Protein AF-A0A1F7X1K5-F1 (afdb_monomer)

Solvent-accessible surface area (backbone atoms only — not comparable to full-atom values): 12499 Å² total; per-residue (Å²): 141,86,83,89,81,87,82,81,82,83,80,78,80,80,61,74,70,60,67,57,57,67,63,75,78,74,57,78,85,68,50,74,79,66,64,87,44,77,65,60,57,52,39,67,74,71,42,70,80,78,76,71,80,84,84,79,87,83,62,94,91,65,85,82,58,69,68,45,62,78,66,48,53,52,60,52,51,51,51,50,51,51,50,53,53,50,51,53,49,50,52,51,52,50,50,55,51,49,51,52,51,47,52,50,42,45,52,53,39,52,56,49,35,52,54,44,40,59,51,17,74,74,32,86,81,63,16,61,65,45,40,53,60,55,69,65,67,66,94,76,55,51,73,67,54,44,53,50,49,51,51,51,44,53,50,49,58,52,50,52,55,51,51,53,51,50,50,52,51,51,52,54,50,49,55,51,50,52,52,50,51,50,52,54,50,35,73,75,52,42,73,63,49,60,68,31,74,80,48,42,56,71,65,69,75,112

pLDDT: mean 74.8, std 14.48, range [43.59, 96.31]

Mean predicted aligned error: 18.97 Å

Nearest PDB structures (foldseek):
  4ilo-assembly1_A  TM=3.733E-01  e=7.357E+00  Chlamydia trachomatis L2/434/Bu

Organism: NCBI:txid1802478

Secondary structure (DSSP, 8-state):
---------------HHHHHHGGGGS-TTTHHHHTT-HHHHHHHHH-S--------PPPTT----HHHHHTSHHHHHHHHHHHHHHHHHHHHHHHHHHHHHHHHHHHHHHHHHHHHHHHHHTSTTTHHHHHHHHH---SS--HHHHHHHHHHHHHHHHHHHHHHHHHHHHHHHHHHHHHHHHHHHHHHHTHHHHTSHHHHHHHH--

Radius of gyration: 49.73 Å; Cα contacts (8 Å, |Δi|>4): 59; chains: 1; bounding box: 90×85×132 Å

Structure (mmCIF, N/CA/C/O backbone):
data_AF-A0A1F7X1K5-F1
#
_entry.id   AF-A0A1F7X1K5-F1
#
loop_
_atom_site.group_PDB
_atom_site.id
_atom_site.type_symbol
_atom_site.label_atom_id
_atom_site.label_alt_id
_atom_site.label_comp_id
_atom_site.label_asym_id
_atom_site.label_entity_id
_atom_site.label_seq_id
_atom_site.pdbx_PDB_ins_code
_atom_site.Cartn_x
_atom_site.Cartn_y
_atom_site.Cartn_z
_atom_site.occupancy
_atom_site.B_iso_or_equiv
_atom_site.auth_seq_id
_atom_site.auth_comp_id
_atom_site.auth_asym_id
_atom_site.auth_atom_id
_atom_site.pdbx_PDB_model_num
ATOM 1 N N . MET A 1 1 ? -54.309 69.151 26.668 1.00 44.00 1 MET A N 1
ATOM 2 C CA . MET A 1 1 ? -53.383 69.265 27.812 1.00 44.00 1 MET A CA 1
ATOM 3 C C . MET A 1 1 ? -54.095 68.631 28.982 1.00 44.00 1 MET A C 1
ATOM 5 O O . MET A 1 1 ? -55.207 69.055 29.225 1.00 44.00 1 MET A O 1
ATOM 9 N N . ASP A 1 2 ? -53.553 67.563 29.569 1.00 43.91 2 ASP A N 1
ATOM 10 C CA . ASP A 1 2 ? -53.467 67.394 31.025 1.00 43.91 2 ASP A CA 1
ATOM 11 C C . ASP A 1 2 ? -52.721 66.104 31.378 1.00 43.91 2 ASP A C 1
ATOM 13 O O . ASP A 1 2 ? -52.733 65.114 30.648 1.00 43.91 2 ASP A O 1
ATOM 17 N N . LYS A 1 3 ? -51.909 66.225 32.426 1.00 44.22 3 LYS A N 1
ATOM 18 C CA . LYS A 1 3 ? -50.682 65.467 32.662 1.00 44.22 3 LYS A CA 1
ATOM 19 C C . LYS A 1 3 ? -50.910 64.192 33.477 1.00 44.22 3 LYS A C 1
ATOM 21 O O . LYS A 1 3 ? -51.745 64.117 34.367 1.00 44.22 3 LYS A O 1
ATOM 26 N N . VAL A 1 4 ? -50.048 63.229 33.169 1.00 45.47 4 VAL A N 1
ATOM 27 C CA . VAL A 1 4 ? -49.751 61.970 33.859 1.00 45.47 4 VAL A CA 1
ATOM 28 C C . VAL A 1 4 ? -49.470 62.165 35.355 1.00 45.47 4 VAL A C 1
ATOM 30 O O . VAL A 1 4 ? -48.613 62.974 35.700 1.00 45.47 4 VAL A O 1
ATOM 33 N N . THR A 1 5 ? -50.031 61.293 36.206 1.00 45.97 5 THR A N 1
ATOM 34 C CA . THR A 1 5 ? -49.452 60.987 37.530 1.00 45.97 5 THR A CA 1
ATOM 35 C C . THR A 1 5 ? -49.523 59.482 37.819 1.00 45.97 5 THR A C 1
ATOM 37 O O . THR A 1 5 ? -50.575 58.931 38.137 1.00 45.97 5 THR A O 1
ATOM 40 N N . LYS A 1 6 ? -48.374 58.802 37.698 1.00 46.22 6 LYS A N 1
ATOM 41 C CA . LYS A 1 6 ? -48.143 57.406 38.111 1.00 46.22 6 LYS A CA 1
ATOM 42 C C . LYS A 1 6 ? -48.093 57.316 39.644 1.00 46.22 6 LYS A C 1
ATOM 44 O O . LYS A 1 6 ? -47.274 57.991 40.258 1.00 46.22 6 LYS A O 1
ATOM 49 N N . ARG A 1 7 ? -48.880 56.425 40.261 1.00 45.66 7 ARG A N 1
ATOM 50 C CA . ARG A 1 7 ? -48.662 55.960 41.646 1.00 45.66 7 ARG A CA 1
ATOM 51 C C . ARG A 1 7 ? -47.861 54.655 41.626 1.00 45.66 7 ARG A C 1
ATOM 53 O O . ARG A 1 7 ? -48.383 53.611 41.246 1.00 45.66 7 ARG A O 1
ATOM 60 N N . GLN A 1 8 ? -46.591 54.726 42.021 1.00 51.41 8 GLN A N 1
ATOM 61 C CA . GLN A 1 8 ? -45.744 53.563 42.301 1.00 51.41 8 GLN A CA 1
ATOM 62 C C . GLN A 1 8 ? -46.236 52.863 43.578 1.00 51.41 8 GLN A C 1
ATOM 64 O O . GLN A 1 8 ? -46.302 53.480 44.639 1.00 51.41 8 GLN A O 1
ATOM 69 N N . LYS A 1 9 ? -46.578 51.573 43.487 1.00 48.53 9 LYS A N 1
ATOM 70 C CA . LYS A 1 9 ? -46.776 50.706 44.657 1.00 48.53 9 LYS A CA 1
ATOM 71 C C . LYS A 1 9 ? -45.411 50.166 45.087 1.00 48.53 9 LYS A C 1
ATOM 73 O O . LYS A 1 9 ? -44.876 49.269 44.442 1.00 48.53 9 LYS A O 1
ATOM 78 N N . ASN A 1 10 ? -44.859 50.716 46.165 1.00 43.59 10 ASN A N 1
ATOM 79 C CA . ASN A 1 10 ? -43.741 50.108 46.882 1.00 43.59 10 ASN A CA 1
ATOM 80 C C . ASN A 1 10 ? -44.250 48.850 47.598 1.00 43.59 10 ASN A C 1
ATOM 82 O O . ASN A 1 10 ? -44.964 48.941 48.593 1.00 43.59 10 ASN A O 1
ATOM 86 N N . ILE A 1 11 ? -43.901 47.677 47.073 1.00 50.31 11 ILE A N 1
ATOM 87 C CA . ILE A 1 11 ? -44.059 46.401 47.773 1.00 50.31 11 ILE A CA 1
ATOM 88 C C . ILE A 1 11 ? -42.851 46.278 48.703 1.00 50.31 11 ILE A C 1
ATOM 90 O O . ILE A 1 11 ? -41.764 45.883 48.282 1.00 50.31 11 ILE A O 1
ATOM 94 N N . VAL A 1 12 ? -43.028 46.681 49.960 1.00 53.28 12 VAL A N 1
ATOM 95 C CA . VAL A 1 12 ? -42.060 46.413 51.026 1.00 53.28 12 VAL A CA 1
ATOM 96 C C . VAL A 1 12 ? -42.094 44.909 51.293 1.00 53.28 12 VAL A C 1
ATOM 98 O O . VAL A 1 12 ? -43.131 44.358 51.657 1.00 53.28 12 VAL A O 1
ATOM 101 N N . ARG A 1 13 ? -40.971 44.229 51.054 1.00 49.31 13 ARG A N 1
ATOM 102 C CA . ARG A 1 13 ? -40.793 42.812 51.383 1.00 49.31 13 ARG A CA 1
ATOM 103 C C . ARG A 1 13 ? -40.725 42.689 52.905 1.00 49.31 13 ARG A C 1
ATOM 105 O O . ARG A 1 13 ? -39.782 43.193 53.507 1.00 49.31 13 ARG A O 1
ATOM 112 N N . GLN A 1 14 ? -41.721 42.055 53.515 1.00 55.41 14 GLN A N 1
ATOM 113 C CA . GLN A 1 14 ? -41.663 41.680 54.927 1.00 55.41 14 GLN A CA 1
ATOM 114 C C . GLN A 1 14 ? -40.573 40.615 55.117 1.00 55.41 14 GLN A C 1
ATOM 116 O O . GLN A 1 14 ? -40.494 39.646 54.359 1.00 55.41 14 GLN A O 1
ATOM 121 N N . ASN A 1 15 ? -39.697 40.834 56.096 1.00 62.12 15 ASN A N 1
ATOM 122 C CA . ASN A 1 15 ? -38.612 39.925 56.442 1.00 62.12 15 ASN A CA 1
ATOM 123 C C . ASN A 1 15 ? -39.174 38.702 57.178 1.00 62.12 15 ASN A C 1
ATOM 125 O O . ASN A 1 15 ? -39.794 38.833 58.228 1.00 62.12 15 ASN A O 1
ATOM 129 N N . VAL A 1 16 ? -38.863 37.506 56.676 1.00 66.56 16 VAL A N 1
ATOM 130 C CA . VAL A 1 16 ? -39.246 36.195 57.248 1.00 66.56 16 VAL A CA 1
ATOM 131 C C . VAL A 1 16 ? -38.789 36.025 58.710 1.00 66.56 16 VAL A C 1
ATOM 133 O O . VAL A 1 16 ? -39.359 35.257 59.483 1.00 66.56 16 VAL A O 1
ATOM 136 N N . ILE A 1 17 ? -37.775 36.784 59.122 1.00 62.75 17 ILE A N 1
ATOM 137 C CA . ILE A 1 17 ? -37.227 36.762 60.482 1.00 62.75 17 ILE A CA 1
ATOM 138 C C . ILE A 1 17 ? -38.217 37.372 61.492 1.00 62.75 17 ILE A C 1
ATOM 140 O O . ILE A 1 17 ? -38.262 36.952 62.645 1.00 62.75 17 ILE A O 1
ATOM 144 N N . GLU A 1 18 ? -39.058 38.315 61.063 1.00 60.69 18 GLU A N 1
ATOM 145 C CA . GLU A 1 18 ? -40.038 38.973 61.935 1.00 60.69 18 GLU A CA 1
ATOM 146 C C . GLU A 1 18 ? -41.229 38.047 62.238 1.00 60.69 18 GLU A C 1
ATOM 148 O O . GLU A 1 18 ? -41.671 37.969 63.380 1.00 60.69 18 GLU A O 1
ATOM 153 N N . SER A 1 19 ? -41.637 37.210 61.274 1.00 61.94 19 SER A N 1
ATOM 154 C CA . SER A 1 19 ? -42.656 36.168 61.490 1.00 61.94 19 SER A CA 1
ATOM 155 C C . SER A 1 19 ? -42.212 35.036 62.426 1.00 61.94 19 SER A C 1
ATOM 157 O O . SER A 1 19 ? -43.051 34.388 63.041 1.00 61.94 19 SER A O 1
ATOM 159 N N . LEU A 1 20 ? -40.903 34.802 62.574 1.00 58.06 20 LEU A N 1
ATOM 160 C CA . LEU A 1 20 ? -40.363 33.838 63.544 1.00 58.06 20 LEU A CA 1
ATOM 161 C C . LEU A 1 20 ? -40.326 34.406 64.969 1.00 58.06 20 LEU A C 1
ATOM 163 O O . LEU A 1 20 ? -40.405 33.647 65.934 1.00 58.06 20 LEU A O 1
ATOM 167 N N . LYS A 1 21 ? -40.243 35.733 65.112 1.00 60.69 21 LYS A N 1
ATOM 168 C CA . LYS A 1 21 ? -40.208 36.408 66.414 1.00 60.69 21 LYS A CA 1
ATOM 169 C C . LYS A 1 21 ? -41.577 36.406 67.104 1.00 60.69 21 LYS A C 1
ATOM 171 O O . LYS A 1 21 ? -41.627 36.223 68.318 1.00 60.69 21 LYS A O 1
ATOM 176 N N . ASP A 1 22 ? -42.666 36.511 66.342 1.00 55.59 22 ASP A N 1
ATOM 177 C CA . ASP A 1 22 ? -44.037 36.468 66.881 1.00 55.59 22 ASP A CA 1
ATOM 178 C C . ASP A 1 22 ? -44.507 35.058 67.284 1.00 55.59 22 ASP A C 1
ATOM 180 O O . ASP A 1 22 ? -45.439 34.911 68.074 1.00 55.59 22 ASP A O 1
ATOM 184 N N . ILE A 1 23 ? -43.829 34.001 66.826 1.00 56.72 23 ILE A N 1
ATOM 185 C CA . ILE A 1 23 ? -44.144 32.612 67.206 1.00 56.72 23 ILE A CA 1
ATOM 186 C C . ILE A 1 23 ? -43.634 32.272 68.622 1.00 56.72 23 ILE A C 1
ATOM 188 O O . ILE A 1 23 ? -44.177 31.386 69.280 1.00 56.72 23 ILE A O 1
ATOM 192 N N . GLY A 1 24 ? -42.636 32.999 69.139 1.00 53.03 24 GLY A N 1
ATOM 193 C CA . GLY A 1 24 ? -41.998 32.702 70.429 1.00 53.03 24 GLY A CA 1
ATOM 194 C C . GLY A 1 24 ? -42.791 33.102 71.682 1.00 53.03 24 GLY A C 1
ATOM 195 O O . GLY A 1 24 ? -42.411 32.708 72.783 1.00 53.03 24 GLY A O 1
ATOM 196 N N . GLY A 1 25 ? -43.871 33.882 71.548 1.00 55.50 25 GLY A N 1
ATOM 197 C CA . GLY A 1 25 ? -44.585 34.478 72.689 1.00 55.50 25 GLY A CA 1
ATOM 198 C C . GLY A 1 25 ? -45.894 33.799 73.115 1.00 55.50 25 GLY A C 1
ATOM 199 O O . GLY A 1 25 ? -46.440 34.172 74.150 1.00 55.50 25 GLY A O 1
ATOM 200 N N . GLY A 1 26 ? -46.426 32.839 72.345 1.00 55.91 26 GLY A N 1
ATOM 201 C CA . GLY A 1 26 ? -47.860 32.504 72.403 1.00 55.91 26 GLY A CA 1
ATOM 202 C C . GLY A 1 26 ? -48.289 31.073 72.752 1.00 55.91 26 GLY A C 1
ATOM 203 O O . GLY A 1 26 ? -49.489 30.820 72.751 1.00 55.91 26 GLY A O 1
ATOM 204 N N . THR A 1 27 ? -47.394 30.116 73.027 1.00 53.50 27 THR A N 1
ATOM 205 C CA . THR A 1 27 ? -47.780 28.678 73.021 1.00 53.50 27 THR A CA 1
ATOM 206 C C . THR A 1 27 ? -47.249 27.824 74.183 1.00 53.50 27 THR A C 1
ATOM 208 O O . THR A 1 27 ? -47.253 26.598 74.107 1.00 53.50 27 THR A O 1
ATOM 211 N N . ILE A 1 28 ? -46.845 28.419 75.311 1.00 55.59 28 ILE A N 1
ATOM 212 C CA . ILE A 1 28 ? -46.234 27.655 76.424 1.00 55.59 28 ILE A CA 1
ATOM 213 C C . ILE A 1 28 ? -47.249 26.762 77.176 1.00 55.59 28 ILE A C 1
ATOM 215 O O . ILE A 1 28 ? -46.875 25.702 77.678 1.00 55.59 28 ILE A O 1
ATOM 219 N N . SER A 1 29 ? -48.539 27.121 77.216 1.00 53.00 29 SER A N 1
ATOM 220 C CA . SER A 1 29 ? -49.551 26.331 77.947 1.00 53.00 29 SER A CA 1
ATOM 221 C C . SER A 1 29 ? -50.102 25.118 77.185 1.00 53.00 29 SER A C 1
ATOM 223 O O . SER A 1 29 ? -50.633 24.218 77.826 1.00 53.00 29 SER A O 1
ATOM 225 N N . GLY A 1 30 ? -49.956 25.051 75.855 1.00 52.06 30 GLY A N 1
ATOM 226 C CA . GLY A 1 30 ? -50.412 23.906 75.045 1.00 52.06 30 GLY A CA 1
ATOM 227 C C . GLY A 1 30 ? -49.373 22.788 74.886 1.00 52.06 30 GLY A C 1
ATOM 228 O O . GLY A 1 30 ? -49.728 21.648 74.621 1.00 52.06 30 GLY A O 1
ATOM 229 N N . LEU A 1 31 ? -48.086 23.088 75.099 1.00 50.91 31 LEU A N 1
ATOM 230 C CA . LEU A 1 31 ? -46.982 22.142 74.884 1.00 50.91 31 LEU A CA 1
ATOM 231 C C . LEU A 1 31 ? -46.782 21.135 76.026 1.00 50.91 31 LEU A C 1
ATOM 233 O O . LEU A 1 31 ? -46.174 20.092 75.818 1.00 50.91 31 LEU A O 1
ATOM 237 N N . LYS A 1 32 ? -47.271 21.399 77.243 1.00 55.16 32 LYS A N 1
ATOM 238 C CA . LYS A 1 32 ? -47.009 20.498 78.382 1.00 55.16 32 LYS A CA 1
ATOM 239 C C . LYS A 1 32 ? -47.777 19.175 78.316 1.00 55.16 32 LYS A C 1
ATOM 241 O O . LYS A 1 32 ? -47.314 18.209 78.914 1.00 55.16 32 LYS A O 1
ATOM 246 N N . SER A 1 33 ? -48.912 19.116 77.617 1.00 54.03 33 SER A N 1
ATOM 247 C CA . SER A 1 33 ? -49.720 17.891 77.511 1.00 54.03 33 SER A CA 1
ATOM 248 C C . SER A 1 33 ? -49.349 16.990 76.329 1.00 54.03 33 SER A C 1
ATOM 250 O O . SER A 1 33 ? -49.582 15.790 76.423 1.00 54.03 33 SER A O 1
ATOM 252 N N . ASP A 1 34 ? -48.714 17.526 75.280 1.00 50.50 34 ASP A N 1
ATOM 253 C CA . ASP A 1 34 ? -48.355 16.771 74.059 1.00 50.50 34 ASP A CA 1
ATOM 254 C C . ASP A 1 34 ? -46.889 16.288 74.018 1.00 50.50 34 ASP A C 1
ATOM 256 O O . ASP A 1 34 ? -46.502 15.515 73.147 1.00 50.50 34 ASP A O 1
ATOM 260 N N . VAL A 1 35 ? -46.049 16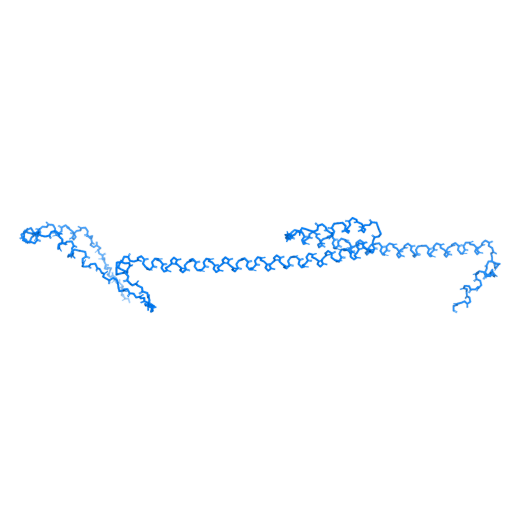.681 74.983 1.00 54.59 35 VAL A N 1
ATOM 261 C CA . VAL A 1 35 ? -44.604 16.348 75.021 1.00 54.59 35 VAL A CA 1
ATOM 262 C C . VAL A 1 35 ? -44.301 14.957 75.617 1.00 54.59 35 VAL A C 1
ATOM 264 O O . VAL A 1 35 ? -43.145 14.555 75.732 1.00 54.59 35 VAL A O 1
ATOM 267 N N . LEU A 1 36 ? -45.311 14.154 75.961 1.00 55.56 36 LEU A N 1
ATOM 268 C CA . LEU A 1 36 ? -45.087 12.832 76.571 1.00 55.56 36 LEU A CA 1
ATOM 269 C C . LEU A 1 36 ? -44.577 11.753 75.594 1.00 55.56 36 LEU A C 1
ATOM 271 O O . LEU A 1 36 ? -44.205 10.669 76.046 1.00 55.56 36 LEU A O 1
ATOM 275 N N . ARG A 1 37 ? -44.502 12.027 74.282 1.00 59.34 37 ARG A N 1
ATOM 276 C CA . ARG A 1 37 ? -43.946 11.098 73.282 1.00 59.34 37 ARG A CA 1
ATOM 277 C C . ARG A 1 37 ? -43.073 11.830 72.253 1.00 59.34 37 ARG A C 1
ATOM 279 O O . ARG A 1 37 ? -43.597 12.387 71.295 1.00 59.34 37 ARG A O 1
ATOM 286 N N . PRO A 1 38 ? -41.736 11.811 72.396 1.00 58.88 38 PRO A N 1
ATOM 287 C CA . PRO A 1 38 ? -40.832 12.502 71.470 1.00 58.88 38 PRO A CA 1
ATOM 288 C C . PRO A 1 38 ? -40.874 11.973 70.021 1.00 58.88 38 PRO A C 1
ATOM 290 O O . PRO A 1 38 ? -40.421 12.672 69.118 1.00 58.88 38 PRO A O 1
ATOM 293 N N . GLY A 1 39 ? -41.422 10.773 69.785 1.00 60.69 39 GLY A N 1
ATOM 294 C CA . GLY A 1 39 ? -41.611 10.213 68.439 1.00 60.69 39 GLY A CA 1
ATOM 295 C C . GLY A 1 39 ? -42.701 10.921 67.628 1.00 60.69 39 GLY A C 1
ATOM 296 O O . GLY A 1 39 ? -42.461 11.286 66.480 1.00 60.69 39 GLY A O 1
ATOM 297 N N . ASP A 1 40 ? -43.844 11.211 68.255 1.00 59.59 40 ASP A N 1
ATOM 298 C CA . ASP A 1 40 ? -45.030 11.751 67.572 1.00 59.59 40 ASP A CA 1
ATOM 299 C C . ASP A 1 40 ? -44.815 13.214 67.131 1.00 59.59 40 ASP A C 1
ATOM 301 O O . ASP A 1 40 ? -45.285 13.636 66.075 1.00 59.59 40 ASP A O 1
ATOM 305 N N . PHE A 1 41 ? -44.021 13.987 67.886 1.00 67.19 41 PHE A N 1
ATOM 306 C CA . PHE A 1 41 ? -43.689 15.375 67.541 1.00 67.19 41 PHE A CA 1
ATOM 307 C C . PHE A 1 41 ? -42.809 15.475 66.286 1.00 67.19 41 PHE A C 1
ATOM 309 O O . PHE A 1 41 ? -43.016 16.358 65.455 1.00 67.19 41 PHE A O 1
ATOM 316 N N . MET A 1 42 ? -41.843 14.565 66.117 1.00 66.50 42 MET A N 1
ATOM 317 C CA . MET A 1 42 ? -40.989 14.543 64.922 1.00 66.50 42 MET A CA 1
ATOM 318 C C . MET A 1 42 ? -41.764 14.063 63.690 1.00 66.50 42 MET A C 1
ATOM 320 O O . MET A 1 42 ? -41.604 14.635 62.613 1.00 66.50 42 MET A O 1
ATOM 324 N N . GLU A 1 43 ? -42.654 13.082 63.848 1.00 67.19 43 GLU A N 1
ATOM 325 C CA . GLU A 1 43 ? -43.538 12.608 62.774 1.00 67.19 43 GLU A CA 1
ATOM 326 C C . GLU A 1 43 ? -44.533 13.686 62.319 1.00 67.19 43 GLU A C 1
ATOM 328 O O . GLU A 1 43 ? -44.822 13.817 61.130 1.00 67.19 43 GLU A O 1
ATOM 333 N N . GLN A 1 44 ? -45.007 14.521 63.245 1.00 65.06 44 GLN A N 1
ATOM 334 C CA . GLN A 1 44 ? -45.907 15.632 62.943 1.00 65.06 44 GLN A CA 1
ATOM 335 C C . GLN A 1 44 ? -45.182 16.850 62.339 1.00 65.06 44 GLN A C 1
ATOM 337 O O . GLN A 1 44 ? -45.770 17.559 61.522 1.00 65.06 44 GLN A O 1
ATOM 342 N N . LEU A 1 45 ? -43.910 17.085 62.692 1.00 73.25 45 LEU A N 1
ATOM 343 C CA . LEU A 1 45 ? -43.105 18.192 62.156 1.00 73.25 45 LEU A CA 1
ATOM 344 C C . LEU A 1 45 ? -42.569 17.906 60.742 1.00 73.25 45 LEU A C 1
ATOM 346 O O . LEU A 1 45 ? -42.512 18.811 59.910 1.00 73.25 45 LEU A O 1
ATOM 350 N N . PHE A 1 46 ? -42.179 16.658 60.465 1.00 76.25 46 PHE A N 1
ATOM 351 C CA . PHE A 1 46 ? -41.615 16.243 59.173 1.00 76.25 46 PHE A CA 1
ATOM 352 C C . PHE A 1 46 ? -42.628 15.533 58.257 1.00 76.25 46 PHE A C 1
ATOM 354 O O . PHE A 1 46 ? -42.344 15.325 57.075 1.00 76.25 46 PHE A O 1
ATOM 361 N N . GLY A 1 47 ? -43.827 15.239 58.772 1.00 60.38 47 GLY A N 1
ATOM 362 C CA . GLY A 1 47 ? -44.836 14.414 58.114 1.00 60.38 47 GLY A CA 1
ATOM 363 C C . GLY A 1 47 ? -44.450 12.927 58.130 1.00 60.38 47 GLY A C 1
ATOM 364 O O . GLY A 1 47 ? -43.263 12.602 58.228 1.00 60.38 47 GLY A O 1
ATOM 365 N N . PRO A 1 48 ? -45.422 12.000 57.995 1.00 61.31 48 PRO A N 1
ATOM 366 C CA . PRO A 1 48 ? -45.097 10.594 57.779 1.00 61.31 48 PRO A CA 1
ATOM 367 C C . PRO A 1 48 ? -44.174 10.497 56.556 1.00 61.31 48 PRO A C 1
ATOM 369 O O . PRO A 1 48 ? -44.410 11.224 55.579 1.00 61.31 48 PRO A O 1
ATOM 372 N N . PRO A 1 49 ? -43.123 9.650 56.586 1.00 54.12 49 PRO A N 1
ATOM 373 C CA . PRO A 1 49 ? -42.188 9.540 55.477 1.00 54.12 49 PRO A CA 1
ATOM 374 C C . PRO A 1 49 ? -43.006 9.305 54.216 1.00 54.12 49 PRO A C 1
ATOM 376 O O . PRO A 1 49 ? -43.776 8.344 54.136 1.00 54.12 49 PRO A O 1
ATOM 379 N N . LYS A 1 50 ? -42.915 10.239 53.261 1.00 52.19 50 LYS A N 1
ATOM 380 C CA . LYS A 1 50 ? -43.578 10.102 51.968 1.00 52.19 50 LYS A CA 1
ATOM 381 C C . LYS A 1 50 ? -43.148 8.752 51.414 1.00 52.19 50 LYS A C 1
ATOM 383 O O . LYS A 1 50 ? -41.997 8.596 51.024 1.00 52.19 50 LYS A O 1
ATOM 388 N N . MET A 1 51 ? -44.062 7.785 51.407 1.00 48.25 51 MET A N 1
ATOM 389 C CA . MET A 1 51 ? -43.879 6.560 50.648 1.00 48.25 51 MET A CA 1
ATOM 390 C C . MET A 1 51 ? -43.821 7.003 49.191 1.00 48.25 51 MET A C 1
ATOM 392 O O . MET A 1 51 ? -44.852 7.298 48.580 1.00 48.25 51 MET A O 1
ATOM 396 N N . GLU A 1 52 ? -42.609 7.175 48.666 1.00 54.06 52 GLU A N 1
ATOM 397 C CA . GLU A 1 52 ? -42.424 7.411 47.247 1.00 54.06 52 GLU A CA 1
ATOM 398 C C . GLU A 1 52 ? -43.099 6.253 46.517 1.00 54.06 52 GLU A C 1
ATOM 400 O O . GLU A 1 52 ? -42.887 5.079 46.831 1.00 54.06 52 GLU A O 1
ATOM 405 N N . LYS A 1 53 ? -44.023 6.589 45.613 1.00 50.50 53 LYS A N 1
ATOM 406 C CA . LYS A 1 53 ? -44.784 5.594 44.864 1.00 50.50 53 LYS A CA 1
ATOM 407 C C . LYS A 1 53 ? -43.808 4.871 43.948 1.00 50.50 53 LYS A C 1
ATOM 409 O O . LYS A 1 53 ? -43.476 5.370 42.877 1.00 50.50 53 LYS A O 1
ATOM 414 N N . TYR A 1 54 ? -43.350 3.713 44.404 1.00 55.44 54 TYR A N 1
ATOM 415 C CA . TYR A 1 54 ? -42.465 2.842 43.655 1.00 55.44 54 TYR A CA 1
ATOM 416 C C . TYR A 1 54 ? -43.164 2.426 42.358 1.00 55.44 54 TYR A C 1
ATOM 418 O O . TYR A 1 54 ? -44.233 1.816 42.386 1.00 55.44 54 TYR A O 1
ATOM 426 N N . SER A 1 55 ? -42.586 2.798 41.219 1.00 59.66 55 SER A N 1
ATOM 427 C CA . SER A 1 55 ? -43.123 2.505 39.892 1.00 59.66 55 SER A CA 1
ATOM 428 C C . SER A 1 55 ? -42.095 1.676 39.132 1.00 59.66 55 SER A C 1
ATOM 430 O O . SER A 1 55 ? -41.116 2.213 38.622 1.00 59.66 55 SER A O 1
ATOM 432 N N . GLY A 1 56 ? -42.311 0.363 39.060 1.00 64.31 56 GLY A N 1
ATOM 433 C CA . GLY A 1 56 ? -41.459 -0.561 38.314 1.00 64.31 56 GLY A CA 1
ATOM 434 C C . GLY A 1 56 ? -42.187 -1.864 37.991 1.00 64.31 56 GLY A C 1
ATOM 435 O O . GLY A 1 56 ? -43.082 -2.278 38.725 1.00 64.31 56 GLY A O 1
ATOM 436 N N . GLU A 1 57 ? -41.815 -2.496 36.881 1.00 69.75 57 GLU A N 1
ATOM 437 C CA . GLU A 1 57 ? -42.368 -3.783 36.448 1.00 69.75 57 GLU A CA 1
ATOM 438 C C . GLU A 1 57 ? -41.719 -4.935 37.235 1.00 69.75 57 GLU A C 1
ATOM 440 O O . GLU A 1 57 ? -40.501 -4.969 37.413 1.00 69.75 57 GLU A O 1
ATOM 445 N N . ILE A 1 58 ? -42.537 -5.868 37.734 1.00 68.44 58 ILE A N 1
ATOM 446 C CA . ILE A 1 58 ? -42.087 -7.082 38.432 1.00 68.44 58 ILE A CA 1
ATOM 447 C C . ILE A 1 58 ? -42.050 -8.214 37.410 1.00 68.44 58 ILE A C 1
ATOM 449 O O . ILE A 1 58 ? -43.073 -8.518 36.794 1.00 68.44 58 ILE A O 1
ATOM 453 N N . ASN A 1 59 ? -40.894 -8.857 37.249 1.00 74.94 59 ASN A N 1
ATOM 454 C CA . ASN A 1 59 ? -40.781 -10.002 36.353 1.00 74.94 59 ASN A CA 1
ATOM 455 C C . ASN A 1 59 ? -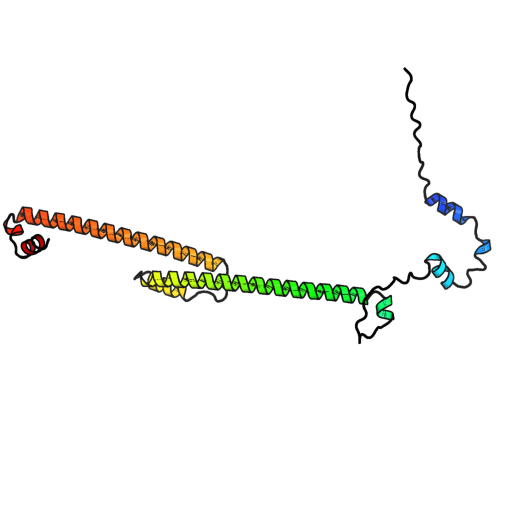41.204 -11.301 37.066 1.00 74.94 59 ASN A C 1
ATOM 457 O O . ASN A 1 59 ? -40.911 -11.476 38.254 1.00 74.94 59 ASN A O 1
ATOM 461 N N . PRO A 1 60 ? -41.874 -12.239 36.372 1.00 74.25 60 PRO A N 1
ATOM 462 C CA . PRO A 1 60 ? -42.261 -13.519 36.960 1.00 74.25 60 PRO A CA 1
ATOM 463 C C . PRO A 1 60 ? -41.036 -14.288 37.481 1.00 74.25 60 PRO A C 1
ATOM 465 O O . PRO A 1 60 ? -40.089 -14.521 36.733 1.00 74.25 60 PRO A O 1
ATOM 468 N N . GLY A 1 61 ? -41.064 -14.696 38.754 1.00 79.12 61 GLY A N 1
ATOM 469 C CA . GLY A 1 61 ? -39.976 -15.441 39.407 1.00 79.12 61 GLY A CA 1
ATOM 470 C C . GLY A 1 61 ? -38.959 -14.592 40.183 1.00 79.12 61 GLY A C 1
ATOM 471 O O . GLY A 1 61 ? -38.034 -15.149 40.767 1.00 79.12 61 GLY A O 1
ATOM 472 N N . GLU A 1 62 ? -39.120 -13.268 40.229 1.00 74.12 62 GLU A N 1
ATOM 473 C CA . GLU A 1 62 ? -38.245 -12.377 40.999 1.00 74.12 62 GLU A CA 1
ATOM 474 C C . GLU A 1 62 ? -38.658 -12.323 42.484 1.00 74.12 62 GLU A C 1
ATOM 476 O O . GLU A 1 62 ? -39.806 -12.014 42.812 1.00 74.12 62 GLU A O 1
ATOM 481 N N . ALA A 1 63 ? -37.728 -12.619 43.398 1.00 73.19 63 ALA A N 1
ATOM 482 C CA . ALA A 1 63 ? -37.959 -12.482 44.835 1.00 73.19 63 ALA A CA 1
ATOM 483 C C . ALA A 1 63 ? -37.907 -10.997 45.235 1.00 73.19 63 ALA A C 1
ATOM 485 O O . ALA A 1 63 ? -36.898 -10.320 45.038 1.00 73.19 63 ALA A O 1
ATOM 486 N N . LEU A 1 64 ? -39.011 -10.486 45.781 1.00 66.56 64 LEU A N 1
ATOM 487 C CA . LEU A 1 64 ? -39.143 -9.097 46.216 1.00 66.56 64 LEU A CA 1
ATOM 488 C C . LEU A 1 64 ? -38.814 -8.971 47.701 1.00 66.56 64 LEU A C 1
ATOM 490 O O . LEU A 1 64 ? -39.633 -9.301 48.558 1.00 66.56 64 LEU A O 1
ATOM 494 N N . GLU A 1 65 ? -37.638 -8.434 48.006 1.00 73.94 65 GLU A N 1
ATOM 495 C CA . GLU A 1 65 ? -37.318 -8.002 49.363 1.00 73.94 65 GLU A CA 1
ATOM 496 C C . GLU A 1 65 ? -37.870 -6.591 49.596 1.00 73.94 65 GLU A C 1
ATOM 498 O O . GLU A 1 65 ? -37.435 -5.614 48.987 1.00 73.94 65 GLU A O 1
ATOM 503 N N . ILE A 1 66 ? -38.862 -6.487 50.483 1.00 68.94 66 ILE A N 1
ATOM 504 C CA . ILE A 1 66 ? -39.612 -5.250 50.752 1.00 68.94 66 ILE A CA 1
ATOM 505 C C . ILE A 1 66 ? -38.671 -4.121 51.232 1.00 68.94 66 ILE A C 1
ATOM 507 O O . ILE A 1 66 ? -38.837 -2.970 50.833 1.00 68.94 66 ILE A O 1
ATOM 511 N N . ASN A 1 67 ? -37.621 -4.449 51.996 1.00 71.50 67 ASN A N 1
ATOM 512 C CA . ASN A 1 67 ? -36.614 -3.484 52.466 1.00 71.50 67 ASN A CA 1
ATOM 513 C C . ASN A 1 67 ? -35.763 -2.862 51.340 1.00 71.50 67 ASN A C 1
ATOM 515 O O . ASN A 1 67 ? -35.427 -1.678 51.406 1.00 71.50 67 ASN A O 1
ATOM 519 N N . ASP A 1 68 ? -35.440 -3.616 50.288 1.00 64.56 68 ASP A N 1
ATOM 520 C CA . ASP A 1 68 ? -34.634 -3.140 49.149 1.00 64.56 68 ASP A CA 1
ATOM 521 C C . ASP A 1 68 ? -35.418 -2.179 48.238 1.00 64.56 68 ASP A C 1
ATOM 523 O O . ASP A 1 68 ? -34.844 -1.345 47.531 1.00 64.56 68 ASP A O 1
ATOM 527 N N . VAL A 1 69 ? -36.748 -2.287 48.267 1.00 64.50 69 VAL A N 1
ATOM 528 C CA . VAL A 1 69 ? -37.673 -1.424 47.526 1.00 64.50 69 VAL A CA 1
ATOM 529 C C . VAL A 1 69 ? -37.831 -0.077 48.236 1.00 64.50 69 VAL A C 1
ATOM 531 O O . VAL A 1 69 ? -37.687 0.966 47.605 1.00 64.50 69 VAL A O 1
ATOM 534 N N . PHE A 1 70 ? -38.046 -0.075 49.555 1.00 65.75 70 PHE A N 1
ATOM 535 C CA . PHE A 1 70 ? -38.219 1.165 50.325 1.00 65.75 70 PHE A CA 1
ATOM 536 C C . PHE A 1 70 ? -36.920 1.955 50.548 1.00 65.75 70 PHE A C 1
ATOM 538 O O . PHE A 1 70 ? -36.977 3.158 50.784 1.00 65.75 70 PHE A O 1
ATOM 545 N N . SER A 1 71 ? -35.753 1.313 50.450 1.00 72.56 71 SER A N 1
ATOM 546 C CA . SER A 1 71 ? -34.445 1.963 50.630 1.00 72.56 71 SER A CA 1
ATOM 547 C C 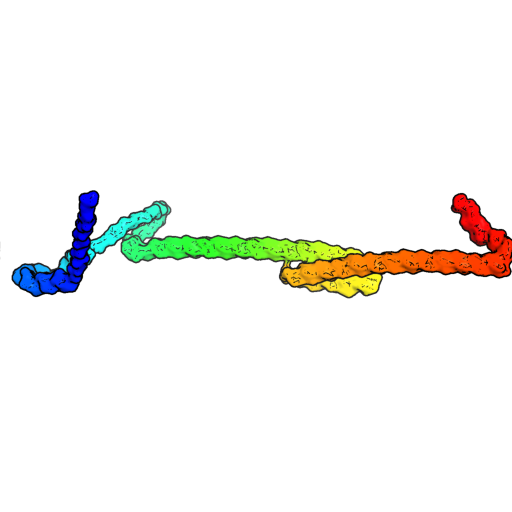. SER A 1 71 ? -33.887 2.638 49.369 1.00 72.56 71 SER A C 1
ATOM 549 O O . SER A 1 71 ? -32.806 3.218 49.426 1.00 72.56 71 SER A O 1
ATOM 551 N N . GLY A 1 72 ? -34.568 2.545 48.218 1.00 73.06 72 GLY A N 1
ATOM 552 C CA . GLY A 1 72 ? -34.095 3.106 46.941 1.00 73.06 72 GLY A CA 1
ATOM 553 C C . GLY A 1 72 ? -32.936 2.335 46.283 1.00 73.06 72 GLY A C 1
ATOM 554 O O . GLY A 1 72 ? -32.649 2.541 45.101 1.00 73.06 72 GLY A O 1
ATOM 555 N N . GLN A 1 73 ? -32.330 1.371 46.984 1.00 74.12 73 GLN A N 1
ATOM 556 C CA . GLN A 1 73 ? -31.178 0.591 46.512 1.00 74.12 73 GLN A CA 1
ATOM 557 C C . GLN A 1 73 ? -31.454 -0.160 45.208 1.00 74.12 73 GLN A C 1
ATOM 559 O O . GLN A 1 73 ? -30.558 -0.361 44.389 1.00 74.12 73 GLN A O 1
ATOM 564 N N . ARG A 1 74 ? -32.699 -0.580 44.975 1.00 72.00 74 ARG A N 1
ATOM 565 C CA . ARG A 1 74 ? -33.073 -1.296 43.753 1.00 72.00 74 ARG A CA 1
ATOM 566 C C . ARG A 1 74 ? -33.137 -0.385 42.519 1.00 72.00 74 ARG A C 1
ATOM 568 O O . ARG A 1 74 ? -32.759 -0.834 41.437 1.00 72.00 74 ARG A O 1
ATOM 575 N N . GLU A 1 75 ? -33.493 0.896 42.659 1.00 77.81 75 GLU A N 1
ATOM 576 C CA . GLU A 1 75 ? -33.357 1.858 41.554 1.00 77.81 75 GLU A CA 1
ATOM 577 C C . GLU A 1 75 ? -31.891 2.145 41.237 1.00 77.81 75 GLU A C 1
ATOM 579 O O . GLU A 1 75 ? -31.517 2.237 40.068 1.00 77.81 75 GLU A O 1
ATOM 584 N N . GLU A 1 76 ? -31.052 2.272 42.265 1.00 81.62 76 GLU A N 1
ATOM 585 C CA . GLU A 1 76 ? -29.610 2.451 42.097 1.00 81.62 76 GLU A CA 1
ATOM 586 C C . GLU A 1 76 ? -28.988 1.235 41.409 1.00 81.62 76 GLU A C 1
ATOM 588 O O . GLU A 1 76 ? -28.301 1.394 40.403 1.00 81.62 76 GLU A O 1
ATOM 593 N N . LYS A 1 77 ? -29.318 0.013 41.852 1.00 84.19 77 LYS A N 1
ATOM 594 C CA . LYS A 1 77 ? -28.903 -1.235 41.191 1.00 84.19 77 LYS A CA 1
ATOM 595 C C . LYS A 1 77 ? -29.355 -1.266 39.727 1.00 84.19 77 LYS A C 1
ATOM 597 O O . LYS A 1 77 ? -28.549 -1.594 38.860 1.00 84.19 77 LYS A O 1
ATOM 602 N N . GLN A 1 78 ? -30.595 -0.876 39.415 1.00 83.38 78 GLN A N 1
ATOM 603 C CA . GLN A 1 78 ? -31.067 -0.799 38.025 1.00 83.38 78 GLN A CA 1
ATOM 604 C C . GLN A 1 78 ? -30.326 0.265 37.203 1.00 83.38 78 GLN A C 1
ATOM 606 O O . GLN A 1 78 ? -29.980 0.013 36.047 1.00 83.38 78 GLN A O 1
ATOM 611 N N . LYS A 1 79 ? -30.061 1.449 37.769 1.00 88.06 79 LYS A N 1
ATOM 612 C CA . LYS A 1 79 ? -29.291 2.519 37.110 1.00 88.06 79 LYS A CA 1
ATOM 613 C C . LYS A 1 79 ? -27.857 2.062 36.837 1.00 88.06 79 LYS A C 1
ATOM 615 O O . LYS A 1 79 ? -27.387 2.211 35.712 1.00 88.06 79 LYS A O 1
ATOM 620 N N . VAL A 1 80 ? -27.206 1.430 37.812 1.00 90.06 80 VAL A N 1
ATOM 621 C CA . VAL A 1 80 ? -25.854 0.865 37.688 1.00 90.06 80 VAL A CA 1
ATOM 622 C C . VAL A 1 80 ? -25.818 -0.255 36.648 1.00 90.06 80 VAL A C 1
ATOM 624 O O . VAL A 1 80 ? -24.932 -0.269 35.799 1.00 90.06 80 VAL A O 1
ATOM 627 N N . GLN A 1 81 ? -26.800 -1.160 36.634 1.00 88.81 81 GLN A N 1
ATOM 628 C CA . GLN A 1 81 ? -26.879 -2.209 35.611 1.00 88.81 81 GLN A CA 1
ATOM 629 C C . GLN A 1 81 ? -27.062 -1.634 34.202 1.00 88.81 81 GLN A C 1
ATOM 631 O O . GLN A 1 81 ? -26.400 -2.086 33.268 1.00 88.81 81 GLN A O 1
ATOM 636 N N . LYS A 1 82 ? -27.913 -0.611 34.041 1.00 90.75 82 LYS A N 1
ATOM 637 C CA . LYS A 1 82 ? -28.089 0.094 32.761 1.00 90.75 82 LYS A CA 1
ATOM 638 C C . LYS A 1 82 ? -26.800 0.790 32.318 1.00 90.75 82 LYS A C 1
ATOM 640 O O . LYS A 1 82 ? -26.440 0.691 31.147 1.00 90.75 82 LYS A O 1
ATOM 645 N N . GLN A 1 83 ? -26.090 1.444 33.238 1.00 92.50 83 GLN A N 1
ATOM 646 C CA . GLN A 1 83 ? -24.790 2.065 32.963 1.00 92.50 83 GLN A CA 1
ATOM 647 C C . GLN A 1 83 ? -23.750 1.025 32.535 1.00 92.50 83 GLN A C 1
ATOM 649 O O . GLN A 1 83 ? -23.109 1.203 31.505 1.00 92.50 83 GLN A O 1
ATOM 654 N N . LEU A 1 84 ? -23.647 -0.095 33.253 1.00 94.81 84 LEU A N 1
ATOM 655 C CA . LEU A 1 84 ? -22.712 -1.173 32.932 1.00 94.81 84 LEU A CA 1
ATOM 656 C C . LEU A 1 84 ? -23.026 -1.828 31.579 1.00 94.81 84 LEU A C 1
ATOM 658 O O . LEU A 1 84 ? -22.119 -2.149 30.814 1.00 94.81 84 LEU A O 1
ATOM 662 N N . ALA A 1 85 ? -24.308 -2.027 31.260 1.00 95.12 85 ALA A N 1
ATOM 663 C CA . ALA A 1 85 ? -24.729 -2.554 29.965 1.00 95.12 85 ALA A CA 1
ATOM 664 C C . ALA A 1 85 ? -24.363 -1.596 28.820 1.00 95.12 85 ALA A C 1
ATOM 666 O O . ALA A 1 85 ? -23.872 -2.038 27.779 1.00 95.12 85 ALA A O 1
ATOM 667 N N . LEU A 1 86 ? -24.558 -0.291 29.027 1.00 95.94 86 LEU A N 1
ATOM 668 C CA . LEU A 1 86 ? -24.176 0.743 28.070 1.00 95.94 86 LEU A CA 1
ATOM 669 C C . LEU A 1 86 ? -22.655 0.802 27.891 1.00 95.94 86 LEU A C 1
ATOM 671 O O . LEU A 1 86 ? -22.190 0.804 26.756 1.00 95.94 86 LEU A O 1
ATOM 675 N N . GLU A 1 87 ? -21.879 0.777 28.977 1.00 95.75 87 GLU A N 1
ATOM 676 C CA . GLU A 1 87 ? -20.412 0.765 28.925 1.00 95.75 87 GLU A CA 1
ATOM 677 C C . GLU A 1 87 ? -19.893 -0.459 28.162 1.00 95.75 87 GLU A C 1
ATOM 679 O O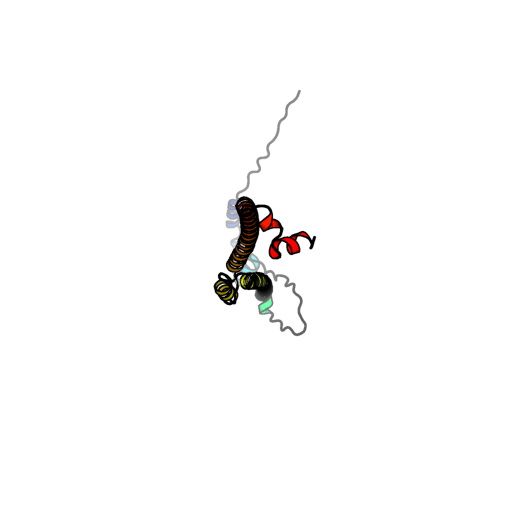 . GLU A 1 87 ? -19.063 -0.332 27.263 1.00 95.75 87 GLU A O 1
ATOM 684 N N . ARG A 1 88 ? -20.428 -1.651 28.458 1.00 95.44 88 ARG A N 1
ATOM 685 C CA . ARG A 1 88 ? -20.079 -2.888 27.743 1.00 95.44 88 ARG A CA 1
ATOM 686 C C . ARG A 1 88 ? -20.389 -2.790 26.255 1.00 95.44 88 ARG A C 1
ATOM 688 O O . ARG A 1 88 ? -19.569 -3.210 25.441 1.00 95.44 88 ARG A O 1
ATOM 695 N N . LYS A 1 89 ? -21.549 -2.230 25.900 1.00 96.06 89 LYS A N 1
ATOM 696 C CA . LYS A 1 89 ? -21.943 -2.023 24.504 1.00 96.06 89 LYS A CA 1
ATOM 697 C C . LYS A 1 89 ? -20.996 -1.054 23.797 1.00 96.06 89 LYS A C 1
ATOM 699 O O . LYS A 1 89 ? -20.501 -1.391 22.728 1.00 96.06 89 LYS A O 1
ATOM 704 N N . LEU A 1 90 ? -20.700 0.096 24.405 1.00 96.31 90 LEU A N 1
ATOM 705 C CA . LEU A 1 90 ? -19.765 1.074 23.843 1.00 96.31 90 LEU A CA 1
ATOM 706 C C . LEU A 1 90 ? -18.375 0.468 23.643 1.00 96.31 90 LEU A C 1
ATOM 708 O O . LEU A 1 90 ? -17.806 0.590 22.565 1.00 96.31 90 LEU A O 1
ATOM 712 N N . ARG A 1 91 ? -17.864 -0.263 24.638 1.00 94.94 91 ARG A N 1
ATOM 713 C CA . ARG A 1 91 ? -16.564 -0.933 24.545 1.00 94.94 91 ARG A CA 1
ATOM 714 C C . ARG A 1 91 ? -16.529 -1.958 23.410 1.00 94.94 91 ARG A C 1
ATOM 716 O O . ARG A 1 91 ? -15.557 -2.013 22.666 1.00 94.94 91 ARG A O 1
ATOM 723 N N . ALA A 1 92 ? -17.594 -2.745 23.251 1.00 95.12 92 ALA A N 1
ATOM 724 C CA . ALA A 1 92 ? -17.707 -3.704 22.155 1.00 95.12 92 ALA A CA 1
ATOM 725 C C . ALA A 1 92 ? -17.760 -3.008 20.782 1.00 95.12 92 ALA A C 1
ATOM 727 O O . ALA A 1 92 ? -17.111 -3.457 19.838 1.00 95.12 92 ALA A O 1
ATOM 728 N N . GLU A 1 93 ? -18.492 -1.896 20.668 1.00 94.81 93 GLU A N 1
ATOM 729 C CA . GLU A 1 93 ? -18.549 -1.085 19.447 1.00 94.81 93 GLU A CA 1
ATOM 730 C C . GLU A 1 93 ? -17.189 -0.454 19.111 1.00 94.81 93 GLU A C 1
ATOM 732 O O . GLU A 1 93 ? -16.775 -0.460 17.949 1.00 94.81 93 GLU A O 1
ATOM 737 N N . GLU A 1 94 ? -16.468 0.047 20.114 1.00 93.25 94 GLU A N 1
ATOM 738 C CA . GLU A 1 94 ? -15.116 0.585 19.961 1.00 93.25 94 GLU A CA 1
ATOM 739 C C . GLU A 1 94 ? -14.131 -0.483 19.490 1.00 93.25 94 GLU A C 1
ATOM 741 O O . GLU A 1 94 ? -13.432 -0.260 18.498 1.00 93.25 94 GLU A O 1
ATOM 746 N N . SER A 1 95 ? -14.116 -1.656 20.133 1.00 92.06 95 SER A N 1
ATOM 747 C CA . SER A 1 95 ? -13.277 -2.787 19.724 1.00 92.06 95 SER A CA 1
ATOM 748 C C . SER A 1 95 ? -13.589 -3.225 18.294 1.00 92.06 95 SER A C 1
ATOM 750 O O . SER A 1 95 ? -12.679 -3.310 17.471 1.00 92.06 95 SER A O 1
ATOM 752 N N . ALA A 1 96 ? -14.868 -3.387 17.944 1.00 94.38 96 ALA A N 1
ATOM 753 C CA . ALA A 1 96 ? -15.270 -3.760 16.588 1.00 94.38 96 ALA A CA 1
ATOM 754 C C . ALA A 1 96 ? -14.862 -2.702 15.547 1.00 94.38 96 ALA A C 1
ATOM 756 O O . ALA A 1 96 ? -14.472 -3.029 14.423 1.00 94.38 96 ALA A O 1
ATOM 757 N N . ARG A 1 97 ? -14.938 -1.411 15.892 1.00 91.56 97 ARG A N 1
ATOM 758 C CA . ARG A 1 97 ? -14.500 -0.322 15.009 1.00 91.56 97 ARG A CA 1
ATOM 759 C C . ARG A 1 97 ? -12.981 -0.301 14.849 1.00 91.56 97 ARG A C 1
ATOM 761 O O . ARG A 1 97 ? -12.499 -0.042 13.745 1.00 91.56 97 ARG A O 1
ATOM 768 N N . PHE A 1 98 ? -12.242 -0.551 15.925 1.00 89.50 98 PHE A N 1
ATOM 769 C CA . PHE A 1 98 ? -10.786 -0.636 15.904 1.00 89.50 98 PHE A CA 1
ATOM 770 C C . PHE A 1 98 ? -10.309 -1.814 15.050 1.00 89.50 98 PHE A C 1
ATOM 772 O O . PHE A 1 98 ? -9.477 -1.621 14.167 1.00 89.50 98 PHE A O 1
ATOM 779 N N . GLU A 1 99 ? -10.897 -2.997 15.229 1.00 90.06 99 GLU A N 1
ATOM 780 C CA . GLU A 1 99 ? -10.593 -4.184 14.424 1.00 90.06 99 GLU A CA 1
ATOM 781 C C . GLU A 1 99 ? -10.859 -3.951 12.936 1.00 90.06 99 GLU A C 1
ATOM 783 O O . GLU A 1 99 ? -10.005 -4.252 12.105 1.00 90.06 99 GLU A O 1
ATOM 788 N N . LYS A 1 100 ? -12.001 -3.341 12.585 1.00 91.81 100 LYS A N 1
ATOM 789 C CA . LYS A 1 100 ? -12.310 -2.985 11.190 1.00 91.81 100 LYS A CA 1
ATOM 790 C C . LYS A 1 100 ? -11.241 -2.082 10.579 1.00 91.81 100 LYS A C 1
ATOM 792 O O . LYS A 1 100 ? -10.759 -2.376 9.491 1.00 91.81 100 LYS A O 1
ATOM 797 N N . LYS A 1 101 ? -10.843 -1.020 11.288 1.00 87.81 101 LYS A N 1
ATOM 798 C CA . LYS A 1 101 ? -9.787 -0.106 10.827 1.00 87.81 101 LYS A CA 1
ATOM 799 C C . LYS A 1 101 ? -8.430 -0.798 10.715 1.00 87.81 101 LYS A C 1
ATOM 801 O O . LYS A 1 101 ? -7.714 -0.576 9.748 1.00 87.81 101 LYS A O 1
ATOM 806 N N . SER A 1 102 ? -8.079 -1.636 11.688 1.00 86.88 102 SER A N 1
ATOM 807 C CA . SER A 1 102 ? -6.831 -2.404 11.669 1.00 86.88 102 SER A CA 1
ATOM 808 C C . SER A 1 102 ? -6.784 -3.350 10.467 1.00 86.88 102 SER A C 1
ATOM 810 O O . SER A 1 102 ? -5.794 -3.388 9.741 1.00 86.88 102 SER A O 1
ATOM 812 N N . ASN A 1 103 ? -7.887 -4.048 10.186 1.00 88.69 103 ASN A N 1
ATOM 813 C CA . ASN A 1 103 ? -7.998 -4.933 9.029 1.00 88.69 103 ASN A CA 1
ATOM 814 C C . ASN A 1 103 ? -7.946 -4.166 7.702 1.00 88.69 103 ASN A C 1
ATOM 816 O O . ASN A 1 103 ? -7.295 -4.620 6.766 1.00 88.69 103 ASN A O 1
ATOM 820 N N . GLU A 1 104 ? -8.576 -2.994 7.622 1.00 88.81 104 GLU A N 1
ATOM 821 C CA . GLU A 1 104 ? -8.490 -2.120 6.448 1.00 88.81 104 GLU A CA 1
ATOM 822 C C . GLU A 1 104 ? -7.044 -1.678 6.180 1.00 88.81 104 GLU A C 1
ATOM 824 O O . GLU A 1 104 ? -6.561 -1.813 5.056 1.00 88.81 104 GLU A O 1
ATOM 829 N N . LEU A 1 105 ? -6.319 -1.240 7.216 1.00 85.31 105 LEU A N 1
ATOM 830 C CA . LEU A 1 105 ? -4.907 -0.862 7.101 1.00 85.31 105 LEU A CA 1
ATOM 831 C C . LEU A 1 105 ? -4.027 -2.046 6.682 1.00 85.31 105 LEU A C 1
ATOM 833 O O . LEU A 1 105 ? -3.140 -1.877 5.850 1.00 85.31 105 LEU A O 1
ATOM 837 N N . LYS A 1 106 ? -4.286 -3.250 7.208 1.00 87.50 106 LYS A N 1
ATOM 838 C CA . LYS A 1 106 ? -3.587 -4.478 6.792 1.00 87.50 106 LYS A CA 1
ATOM 839 C C . LYS A 1 106 ? -3.800 -4.775 5.311 1.00 87.50 106 LYS A C 1
ATOM 841 O O . LYS A 1 106 ? -2.834 -5.051 4.607 1.00 87.50 106 LYS A O 1
ATOM 846 N N . LEU A 1 107 ? -5.041 -4.693 4.832 1.00 88.75 107 LEU A N 1
ATOM 847 C CA . LEU A 1 107 ? -5.364 -4.927 3.423 1.00 88.75 107 LEU A CA 1
ATOM 848 C C . LEU A 1 107 ? -4.692 -3.899 2.507 1.00 88.75 107 LEU A C 1
ATOM 850 O O . LEU A 1 107 ? -4.091 -4.280 1.505 1.00 88.75 107 LEU A O 1
ATOM 854 N N . GLN A 1 108 ? -4.751 -2.614 2.868 1.00 85.75 108 GLN A N 1
ATOM 855 C CA . GLN A 1 108 ? -4.079 -1.545 2.123 1.00 85.75 108 GLN A CA 1
ATOM 856 C C . GLN A 1 108 ? -2.569 -1.772 2.070 1.00 85.75 108 GLN A C 1
ATOM 858 O O . GLN A 1 108 ? -1.969 -1.714 0.997 1.00 85.75 108 GLN A O 1
ATOM 863 N N . LEU A 1 109 ? -1.962 -2.087 3.215 1.00 86.44 109 LEU A N 1
ATOM 864 C CA . LEU A 1 109 ? -0.535 -2.352 3.303 1.00 86.44 109 LEU A CA 1
ATOM 865 C C . LEU A 1 109 ? -0.125 -3.539 2.421 1.00 86.44 109 LEU A C 1
ATOM 867 O O . LEU A 1 109 ? 0.814 -3.409 1.639 1.00 86.44 109 LEU A O 1
ATOM 871 N N . HIS A 1 110 ? -0.851 -4.658 2.490 1.00 87.19 110 HIS A N 1
ATOM 872 C CA . HIS A 1 110 ? -0.581 -5.827 1.652 1.00 87.19 110 HIS A CA 1
ATOM 873 C C . HIS A 1 110 ? -0.661 -5.507 0.157 1.00 87.19 110 HIS A C 1
ATOM 875 O O . HIS A 1 110 ? 0.240 -5.883 -0.591 1.00 87.19 110 HIS A O 1
ATOM 881 N N . ALA A 1 111 ? -1.682 -4.763 -0.277 1.00 87.50 111 ALA A N 1
ATOM 882 C CA . ALA A 1 111 ? -1.814 -4.363 -1.675 1.00 87.50 111 ALA A CA 1
ATOM 883 C C . ALA A 1 111 ? -0.622 -3.511 -2.146 1.00 87.50 111 ALA A C 1
ATOM 885 O O . ALA A 1 111 ? -0.074 -3.741 -3.226 1.00 87.50 111 ALA A O 1
ATOM 886 N N . ILE A 1 112 ? -0.176 -2.557 -1.321 1.00 85.00 112 ILE A N 1
ATOM 887 C CA . IL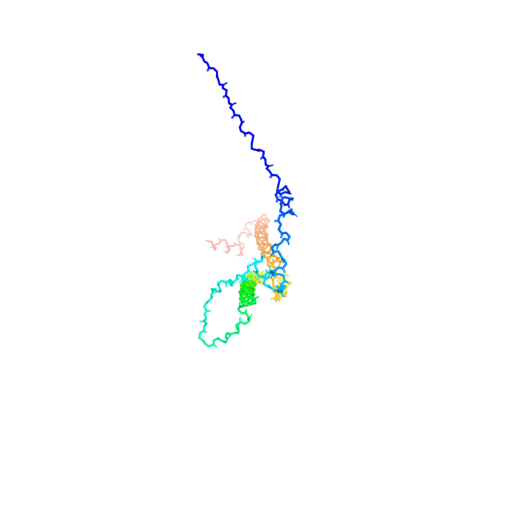E A 1 112 ? 0.979 -1.711 -1.644 1.00 85.00 112 ILE A CA 1
ATOM 888 C C . ILE A 1 112 ? 2.264 -2.542 -1.699 1.00 85.00 112 ILE A C 1
ATOM 890 O O . ILE A 1 112 ? 3.067 -2.367 -2.614 1.00 85.00 112 ILE A O 1
ATOM 894 N N . MET A 1 113 ? 2.464 -3.460 -0.752 1.00 83.19 113 MET A N 1
ATOM 895 C CA . MET A 1 113 ? 3.635 -4.339 -0.733 1.00 83.19 113 MET A CA 1
ATOM 896 C C . MET A 1 113 ? 3.709 -5.219 -1.981 1.00 83.19 113 MET A C 1
ATOM 898 O O . MET A 1 113 ? 4.782 -5.334 -2.569 1.00 83.19 113 MET A O 1
ATOM 902 N N . GLU A 1 114 ? 2.585 -5.781 -2.433 1.00 85.94 114 GLU A N 1
ATOM 903 C CA . GLU A 1 114 ? 2.541 -6.539 -3.687 1.00 85.94 114 GLU A CA 1
ATOM 904 C C . GLU A 1 114 ? 2.915 -5.676 -4.899 1.00 85.94 114 GLU A C 1
ATOM 906 O O . GLU A 1 114 ? 3.635 -6.132 -5.790 1.00 85.94 114 GLU A O 1
ATOM 911 N N . GLU A 1 115 ? 2.448 -4.424 -4.961 1.00 83.50 115 GLU A N 1
ATOM 912 C CA . GLU A 1 115 ? 2.850 -3.506 -6.032 1.00 83.50 115 GLU A CA 1
ATOM 913 C C . GLU A 1 115 ? 4.349 -3.184 -5.982 1.00 83.50 115 GLU A C 1
ATOM 915 O O . GLU A 1 115 ? 5.009 -3.156 -7.025 1.00 83.50 115 GLU A O 1
ATOM 920 N N . VAL A 1 116 ? 4.898 -2.964 -4.784 1.00 81.62 116 VAL A N 1
ATOM 921 C CA . VAL A 1 116 ? 6.333 -2.730 -4.578 1.00 81.62 116 VAL A CA 1
ATOM 922 C C . VAL A 1 116 ? 7.143 -3.947 -5.018 1.00 81.62 116 VAL A C 1
ATOM 924 O O . VAL A 1 116 ? 8.126 -3.777 -5.736 1.00 81.62 116 VAL A O 1
ATOM 927 N N . GLN A 1 117 ? 6.715 -5.162 -4.670 1.00 80.19 117 GLN A N 1
ATOM 928 C CA . GLN A 1 117 ? 7.395 -6.395 -5.062 1.00 80.19 117 GLN A CA 1
ATOM 929 C C . GLN A 1 117 ? 7.399 -6.584 -6.587 1.00 80.19 117 GLN A C 1
ATOM 931 O O . GLN A 1 117 ? 8.449 -6.839 -7.174 1.00 80.19 117 GLN A O 1
ATOM 936 N N . LYS A 1 118 ? 6.261 -6.365 -7.257 1.00 82.06 118 LYS A N 1
ATOM 937 C CA . LYS A 1 118 ? 6.179 -6.416 -8.730 1.00 82.06 118 LYS A CA 1
ATOM 938 C C . LYS A 1 118 ? 7.124 -5.411 -9.392 1.00 82.06 118 LYS A C 1
ATOM 940 O O . LYS A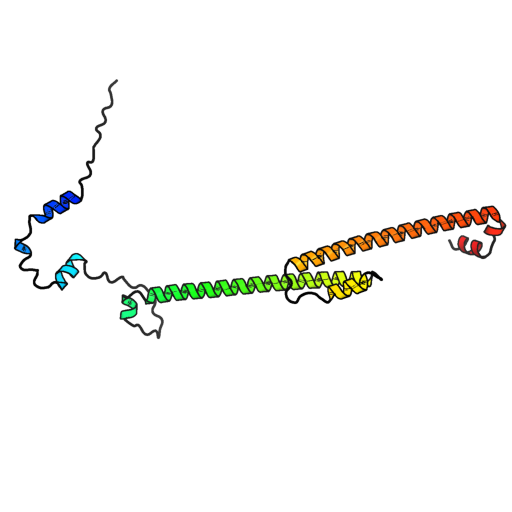 1 118 ? 7.722 -5.696 -10.426 1.00 82.06 118 LYS A O 1
ATOM 945 N N . LEU A 1 119 ? 7.268 -4.217 -8.814 1.00 76.25 119 LEU A N 1
ATOM 946 C CA . LEU A 1 119 ? 8.209 -3.211 -9.314 1.00 76.25 119 LEU A CA 1
ATOM 947 C C . LEU A 1 119 ? 9.668 -3.592 -9.035 1.00 76.25 119 LEU A C 1
ATOM 949 O O . LEU A 1 119 ? 10.527 -3.378 -9.896 1.00 76.25 119 LEU A O 1
ATOM 953 N N . ALA A 1 120 ? 9.939 -4.180 -7.873 1.00 74.94 120 ALA A N 1
ATOM 954 C CA . ALA A 1 120 ? 11.251 -4.678 -7.485 1.00 74.94 120 ALA A CA 1
ATOM 955 C C . ALA A 1 120 ? 11.753 -5.761 -8.456 1.00 74.94 120 ALA A C 1
ATOM 957 O O . ALA A 1 120 ? 12.875 -5.654 -8.941 1.00 74.94 120 ALA A O 1
ATOM 958 N N . GLU A 1 121 ? 10.907 -6.720 -8.844 1.00 74.69 121 GLU A N 1
ATOM 959 C CA . GLU A 1 121 ? 11.248 -7.764 -9.830 1.00 74.69 121 GLU A CA 1
ATOM 960 C C . GLU A 1 121 ? 11.673 -7.191 -11.190 1.00 74.69 121 GLU A C 1
ATOM 962 O O . GLU A 1 121 ? 12.523 -7.752 -11.880 1.00 74.69 121 GLU A O 1
ATOM 967 N N . THR A 1 122 ? 11.115 -6.041 -11.576 1.00 71.56 122 THR A N 1
ATOM 968 C CA . THR A 1 122 ? 11.476 -5.368 -12.833 1.00 71.56 122 THR A CA 1
ATOM 969 C C . THR A 1 122 ? 12.745 -4.513 -12.745 1.00 71.56 122 THR A C 1
ATOM 971 O O . THR A 1 122 ? 13.208 -4.011 -13.769 1.00 71.56 122 THR A O 1
ATOM 974 N N . THR A 1 123 ? 13.326 -4.340 -11.552 1.00 71.25 123 THR A N 1
ATOM 975 C CA . THR A 1 123 ? 14.460 -3.436 -11.308 1.00 71.25 123 THR A CA 1
ATOM 976 C C . THR A 1 123 ? 15.659 -4.229 -10.773 1.00 71.25 123 THR A C 1
ATOM 978 O O . THR A 1 123 ? 15.719 -4.516 -9.586 1.00 71.25 123 THR A O 1
ATOM 981 N N . GLN A 1 124 ? 16.620 -4.580 -11.640 1.00 66.81 124 GLN A N 1
ATOM 982 C CA . GLN A 1 124 ? 17.693 -5.557 -11.351 1.00 66.81 124 GLN A CA 1
ATOM 983 C C . GLN A 1 124 ? 18.458 -5.342 -10.030 1.00 66.81 124 GLN A C 1
ATOM 985 O O . GLN A 1 124 ? 18.574 -6.291 -9.261 1.00 66.81 124 GLN A O 1
ATOM 990 N N . ASP A 1 125 ? 18.937 -4.127 -9.740 1.00 62.22 125 ASP A N 1
ATOM 991 C CA . ASP A 1 125 ? 19.779 -3.889 -8.550 1.00 62.22 125 ASP A CA 1
ATOM 992 C C . ASP A 1 125 ? 18.978 -3.426 -7.324 1.00 62.22 125 ASP A C 1
ATOM 994 O O . ASP A 1 125 ? 19.287 -3.787 -6.193 1.00 62.22 125 ASP A O 1
ATOM 998 N N . LEU A 1 126 ? 17.903 -2.659 -7.536 1.00 64.25 126 LEU A N 1
ATOM 999 C CA . LEU A 1 126 ? 17.041 -2.172 -6.451 1.00 64.25 126 LEU A CA 1
ATOM 1000 C C . LEU A 1 126 ? 16.090 -3.269 -5.932 1.00 64.25 126 LEU A C 1
ATOM 1002 O O . LEU A 1 126 ? 15.507 -3.139 -4.858 1.00 64.25 126 LEU A O 1
ATOM 1006 N N . GLY A 1 127 ? 15.920 -4.344 -6.706 1.00 68.44 127 GLY A N 1
ATOM 1007 C CA . GLY A 1 127 ? 14.936 -5.387 -6.462 1.00 68.44 127 GLY A CA 1
ATOM 1008 C C . GLY A 1 127 ? 15.162 -6.165 -5.169 1.00 68.44 127 GLY A C 1
ATOM 1009 O O . GLY A 1 127 ? 14.203 -6.416 -4.447 1.00 68.44 127 GLY A O 1
ATOM 1010 N N . GLN A 1 128 ? 16.413 -6.495 -4.829 1.00 71.38 128 GLN A N 1
ATOM 1011 C CA . GLN A 1 128 ? 16.714 -7.327 -3.655 1.00 71.38 128 GLN A CA 1
ATOM 1012 C C . GLN A 1 128 ? 16.403 -6.616 -2.331 1.00 71.38 128 GLN A C 1
ATOM 1014 O O . GLN A 1 128 ? 15.721 -7.180 -1.477 1.00 71.38 128 GLN A O 1
ATOM 1019 N N . GLU A 1 129 ? 16.850 -5.370 -2.160 1.00 70.69 129 GLU A N 1
ATOM 1020 C CA . GLU A 1 129 ? 16.599 -4.605 -0.929 1.00 70.69 129 GLU A CA 1
ATOM 1021 C C . GLU A 1 129 ? 15.111 -4.279 -0.756 1.00 70.69 129 GLU A C 1
ATOM 1023 O O . GLU A 1 129 ? 14.569 -4.386 0.346 1.00 70.69 129 GLU A O 1
ATOM 1028 N N . LEU A 1 130 ? 14.421 -3.954 -1.854 1.00 71.12 130 LEU A N 1
ATOM 1029 C CA . LEU A 1 130 ? 12.976 -3.727 -1.844 1.00 71.12 130 LEU A CA 1
ATOM 1030 C C . LEU A 1 130 ? 12.190 -4.993 -1.526 1.00 71.12 130 LEU A C 1
ATOM 1032 O O . LEU A 1 130 ? 11.204 -4.925 -0.796 1.00 71.12 130 LEU A O 1
ATOM 1036 N N . GLN A 1 131 ? 12.623 -6.141 -2.044 1.00 70.56 131 GLN A N 1
ATOM 1037 C CA . GLN A 1 131 ? 11.992 -7.419 -1.755 1.00 70.56 131 GLN A CA 1
ATOM 1038 C C . GLN A 1 131 ? 12.125 -7.754 -0.267 1.00 70.56 131 GLN A C 1
ATOM 1040 O O . GLN A 1 131 ? 11.123 -8.069 0.372 1.00 70.56 131 GLN A O 1
ATOM 1045 N N . ILE A 1 132 ? 13.313 -7.571 0.320 1.00 74.75 132 ILE A N 1
ATOM 1046 C CA . ILE A 1 132 ? 13.528 -7.748 1.764 1.00 74.75 132 ILE A CA 1
ATOM 1047 C C . ILE A 1 132 ? 12.634 -6.794 2.569 1.00 74.75 132 ILE A C 1
ATOM 1049 O O . ILE A 1 132 ? 11.927 -7.239 3.474 1.00 74.75 132 ILE A O 1
ATOM 1053 N N . ALA A 1 133 ? 12.595 -5.506 2.214 1.00 72.81 133 ALA A N 1
ATOM 1054 C CA . ALA A 1 133 ? 11.750 -4.519 2.889 1.00 72.81 133 ALA A CA 1
ATOM 1055 C C . ALA A 1 133 ? 10.249 -4.854 2.778 1.00 72.81 133 ALA A C 1
ATOM 1057 O O . ALA A 1 133 ? 9.500 -4.678 3.738 1.00 72.81 133 ALA A O 1
ATOM 1058 N N . SER A 1 134 ? 9.815 -5.394 1.635 1.00 70.94 134 SER A N 1
ATOM 1059 C CA . SER A 1 134 ? 8.442 -5.861 1.416 1.00 70.94 134 SER A CA 1
ATOM 1060 C C . SER A 1 134 ? 8.115 -7.173 2.134 1.00 70.94 134 SER A C 1
ATOM 1062 O O . SER A 1 134 ? 6.952 -7.511 2.249 1.00 70.94 134 SER A O 1
ATOM 1064 N N . MET A 1 135 ? 9.088 -7.930 2.641 1.00 70.69 135 MET A N 1
ATOM 1065 C CA . MET A 1 135 ? 8.817 -9.150 3.417 1.00 70.69 135 MET A CA 1
ATOM 1066 C C . MET A 1 135 ? 8.799 -8.900 4.930 1.00 70.69 135 MET A C 1
ATOM 1068 O O . MET A 1 135 ? 8.267 -9.712 5.680 1.00 70.69 135 MET A O 1
ATOM 1072 N N . GLN A 1 136 ? 9.355 -7.776 5.388 1.00 74.81 136 GLN A N 1
ATOM 1073 C CA . GLN A 1 136 ? 9.506 -7.435 6.808 1.00 74.81 136 GLN A CA 1
ATOM 1074 C C . GLN A 1 136 ? 8.355 -6.585 7.375 1.00 74.81 136 GLN A C 1
ATOM 1076 O O . GLN A 1 136 ? 8.530 -5.898 8.382 1.00 74.81 136 GLN A O 1
ATOM 1081 N N . ALA A 1 137 ? 7.174 -6.592 6.752 1.00 68.31 137 ALA A N 1
ATOM 1082 C CA . ALA A 1 137 ? 6.074 -5.764 7.237 1.00 68.31 137 ALA A CA 1
ATOM 1083 C C . ALA A 1 137 ? 5.604 -6.172 8.650 1.00 68.31 137 ALA A C 1
ATOM 1085 O O . ALA A 1 137 ? 5.491 -7.362 8.955 1.00 68.31 137 ALA A O 1
ATOM 1086 N N . PRO A 1 138 ? 5.300 -5.192 9.520 1.00 74.06 138 PRO A N 1
ATOM 1087 C CA . PRO A 1 138 ? 4.878 -5.456 10.889 1.00 74.06 138 PRO A CA 1
ATOM 1088 C C . PRO A 1 138 ? 3.475 -6.076 10.965 1.00 74.06 138 PRO A C 1
ATOM 1090 O O . PRO A 1 138 ? 2.576 -5.731 10.200 1.00 74.06 138 PRO A O 1
ATOM 1093 N N . VAL A 1 139 ? 3.277 -6.950 11.961 1.00 69.75 139 VAL A N 1
ATOM 1094 C CA . VAL A 1 139 ? 2.022 -7.692 12.222 1.00 69.75 139 VAL A CA 1
ATOM 1095 C C . VAL A 1 139 ? 0.844 -6.761 12.562 1.00 69.75 139 VAL A C 1
ATOM 1097 O O . VAL A 1 139 ? -0.314 -7.073 12.269 1.00 69.75 139 VAL A O 1
ATOM 1100 N N . GLU A 1 140 ? 1.136 -5.595 13.143 1.00 74.81 140 GLU A N 1
ATOM 1101 C CA . GLU A 1 140 ? 0.164 -4.548 13.474 1.00 74.81 140 GLU A CA 1
ATOM 1102 C C . GLU A 1 140 ? 0.525 -3.234 12.771 1.00 74.81 140 GLU A C 1
ATOM 1104 O O . GLU A 1 140 ? 1.253 -2.394 13.312 1.00 74.81 140 GLU A O 1
ATOM 1109 N N . PRO A 1 141 ? 0.049 -3.035 11.534 1.00 76.94 141 PRO A N 1
ATOM 1110 C CA . PRO A 1 141 ? 0.415 -1.861 10.771 1.00 76.94 141 PRO A CA 1
ATOM 1111 C C . PRO A 1 141 ? -0.345 -0.627 11.253 1.00 76.94 141 PRO A C 1
ATOM 1113 O O . PRO A 1 141 ? -1.550 -0.477 11.063 1.00 76.94 141 PRO A O 1
ATOM 1116 N N . GLY A 1 142 ? 0.392 0.296 11.865 1.00 83.06 142 GLY A N 1
ATOM 1117 C CA . GLY A 1 142 ? -0.079 1.663 12.087 1.00 83.06 142 GLY A CA 1
ATOM 1118 C C . GLY A 1 142 ? -0.122 2.496 10.799 1.00 83.06 142 GLY A C 1
ATOM 1119 O O . GLY A 1 142 ? 0.521 2.161 9.803 1.00 83.06 142 GLY A O 1
ATOM 1120 N N . LEU A 1 143 ? -0.807 3.643 10.859 1.00 81.88 143 LEU A N 1
ATOM 1121 C CA . LEU A 1 143 ? -0.954 4.596 9.746 1.00 81.88 143 LEU A CA 1
ATOM 1122 C C . LEU A 1 143 ? 0.389 5.006 9.114 1.00 81.88 143 LEU A C 1
ATOM 1124 O O . LEU A 1 143 ? 0.483 5.162 7.901 1.00 81.88 143 LEU A O 1
ATOM 1128 N N . TYR A 1 144 ? 1.434 5.149 9.933 1.00 84.88 144 TYR A N 1
ATOM 1129 C CA . TYR A 1 144 ? 2.778 5.489 9.464 1.00 84.88 144 TYR A CA 1
ATOM 1130 C C . TYR A 1 144 ? 3.316 4.487 8.437 1.00 84.88 144 TYR A C 1
ATOM 1132 O O . TYR A 1 144 ? 3.886 4.900 7.432 1.00 84.88 144 TYR A O 1
ATOM 1140 N N . HIS A 1 145 ? 3.103 3.186 8.658 1.00 82.25 145 HIS A N 1
ATOM 1141 C CA . HIS A 1 145 ? 3.584 2.152 7.745 1.00 82.25 145 HIS A CA 1
ATOM 1142 C C . HIS A 1 145 ? 2.893 2.272 6.390 1.00 82.25 145 HIS A C 1
ATOM 1144 O O . HIS A 1 145 ? 3.571 2.268 5.370 1.00 82.25 145 HIS A O 1
ATOM 1150 N N . VAL A 1 146 ? 1.571 2.471 6.377 1.00 84.56 146 VAL A N 1
ATOM 1151 C CA . VAL A 1 146 ? 0.819 2.673 5.129 1.00 84.56 146 VAL A CA 1
ATOM 1152 C C . VAL A 1 146 ? 1.388 3.860 4.351 1.00 84.56 146 VAL A C 1
ATOM 1154 O O . VAL A 1 146 ? 1.792 3.693 3.205 1.00 84.56 146 VAL A O 1
ATOM 1157 N N . ILE A 1 147 ? 1.546 5.019 4.997 1.00 85.56 147 ILE A N 1
ATOM 1158 C CA . ILE A 1 147 ? 2.097 6.225 4.354 1.00 85.56 147 ILE A CA 1
ATOM 1159 C C . ILE A 1 147 ? 3.530 5.994 3.853 1.00 85.56 147 ILE A C 1
ATOM 1161 O O . ILE A 1 1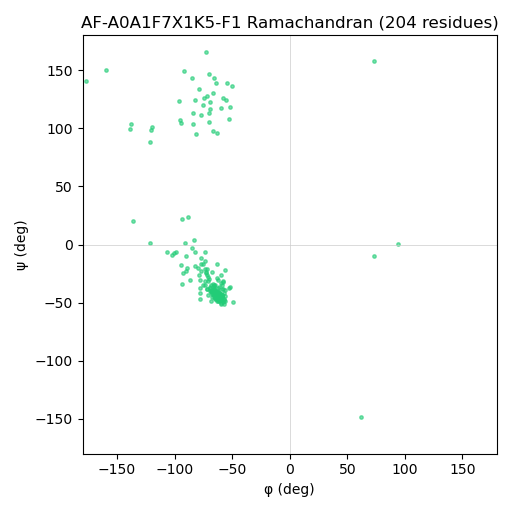47 ? 3.887 6.430 2.759 1.00 85.56 147 ILE A O 1
ATOM 1165 N N . PHE A 1 148 ? 4.369 5.319 4.639 1.00 84.75 148 PHE A N 1
ATOM 1166 C CA . PHE A 1 148 ? 5.740 5.003 4.245 1.00 84.75 148 PHE A CA 1
ATOM 1167 C C . PHE A 1 148 ? 5.772 4.164 2.963 1.00 84.75 148 PHE A C 1
ATOM 1169 O O . PHE A 1 148 ? 6.452 4.535 2.004 1.00 84.75 148 PHE A O 1
ATOM 1176 N N . PHE A 1 149 ? 5.003 3.074 2.917 1.00 82.81 149 PHE A N 1
ATOM 1177 C CA . PHE A 1 149 ? 4.950 2.196 1.753 1.00 82.81 149 PHE A CA 1
ATOM 1178 C C . PHE A 1 149 ? 4.287 2.874 0.544 1.00 82.81 149 PHE A C 1
ATOM 1180 O O . PHE A 1 149 ? 4.749 2.679 -0.579 1.00 82.81 149 PHE A O 1
ATOM 1187 N N . GLU A 1 150 ? 3.284 3.735 0.744 1.00 86.19 150 GLU A N 1
ATOM 1188 C CA . GLU A 1 150 ? 2.729 4.576 -0.328 1.00 86.19 150 GLU A CA 1
ATOM 1189 C C . GLU A 1 150 ? 3.797 5.488 -0.940 1.00 86.19 150 GLU A C 1
ATOM 1191 O O . GLU A 1 150 ? 3.914 5.591 -2.164 1.00 86.19 150 GLU A O 1
ATOM 1196 N N . LYS A 1 151 ? 4.613 6.137 -0.102 1.00 86.38 151 LYS A N 1
ATOM 1197 C CA . LYS A 1 151 ? 5.685 7.025 -0.568 1.00 86.38 151 LYS A CA 1
ATOM 1198 C C . LYS A 1 151 ? 6.808 6.260 -1.253 1.00 86.38 151 LYS A C 1
ATOM 1200 O O . LYS A 1 151 ? 7.325 6.728 -2.268 1.00 86.38 151 LYS A O 1
ATOM 1205 N N . LEU A 1 152 ? 7.145 5.074 -0.751 1.00 82.50 152 LEU A N 1
ATOM 1206 C CA . LEU A 1 152 ? 8.084 4.162 -1.399 1.00 82.50 152 LEU A CA 1
ATOM 1207 C C . LEU A 1 152 ? 7.579 3.763 -2.795 1.00 82.50 152 LEU A C 1
ATOM 1209 O O . LEU A 1 152 ? 8.320 3.842 -3.774 1.00 82.50 152 LEU A O 1
ATOM 1213 N N . LEU A 1 153 ? 6.302 3.399 -2.905 1.00 85.06 153 LEU A N 1
ATOM 1214 C CA . LEU A 1 153 ? 5.662 3.035 -4.165 1.00 85.06 153 LEU A CA 1
ATOM 1215 C C . LEU A 1 153 ? 5.657 4.202 -5.166 1.00 85.06 153 LEU A C 1
ATOM 1217 O O . LEU A 1 153 ? 5.983 4.022 -6.341 1.00 85.06 153 LEU A O 1
ATOM 1221 N N . GLU A 1 154 ? 5.310 5.407 -4.713 1.00 88.44 154 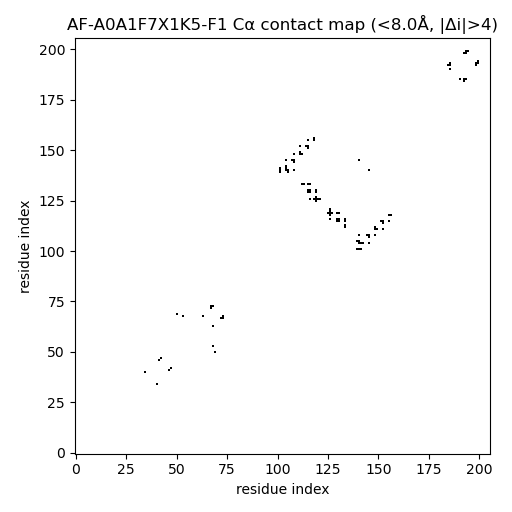GLU A N 1
ATOM 1222 C CA . GLU A 1 154 ? 5.338 6.627 -5.525 1.00 88.44 154 GLU A CA 1
ATOM 1223 C C . GLU A 1 154 ? 6.756 6.922 -6.042 1.00 88.44 154 GLU A C 1
ATOM 1225 O O . GLU A 1 154 ? 6.955 7.173 -7.239 1.00 88.44 154 GLU A O 1
ATOM 1230 N N . PHE A 1 155 ? 7.755 6.806 -5.162 1.00 85.81 155 PHE A N 1
ATOM 1231 C CA . PHE A 1 155 ? 9.162 6.943 -5.519 1.00 85.81 155 PHE A CA 1
ATOM 1232 C C . PHE A 1 155 ? 9.565 5.934 -6.601 1.00 85.81 155 PHE A C 1
ATOM 1234 O O . PHE A 1 155 ? 10.093 6.346 -7.637 1.00 85.81 155 PHE A O 1
ATOM 1241 N N . LEU A 1 156 ? 9.238 4.650 -6.431 1.00 81.94 156 LEU A N 1
ATOM 1242 C CA . LEU A 1 156 ? 9.565 3.593 -7.395 1.00 81.94 156 LEU A CA 1
ATOM 1243 C C . LEU A 1 156 ? 8.918 3.813 -8.760 1.00 81.94 156 LEU A C 1
ATOM 1245 O O . LEU A 1 156 ? 9.584 3.702 -9.792 1.00 81.94 156 LEU A O 1
ATOM 1249 N N . LYS A 1 157 ? 7.639 4.203 -8.783 1.00 85.75 157 LYS A N 1
ATOM 1250 C CA . LYS A 1 157 ? 6.933 4.558 -10.023 1.00 85.75 157 LYS A CA 1
ATOM 1251 C C . LYS A 1 157 ? 7.636 5.713 -10.741 1.00 85.75 157 LYS A C 1
ATOM 1253 O O . LYS A 1 157 ? 7.807 5.672 -11.961 1.00 85.75 157 LYS A O 1
ATOM 1258 N N . SER A 1 158 ? 8.065 6.737 -10.001 1.00 87.81 158 SER A N 1
ATOM 1259 C CA . SER A 1 158 ? 8.793 7.877 -10.571 1.00 87.81 158 SER A CA 1
ATOM 1260 C C . SER A 1 158 ? 10.180 7.484 -11.095 1.00 87.81 158 SER A C 1
ATOM 1262 O O . SER A 1 158 ? 10.591 7.932 -12.167 1.00 87.81 158 SER A O 1
ATOM 1264 N N . PHE A 1 159 ? 10.880 6.616 -10.366 1.00 84.00 159 PHE A N 1
ATOM 1265 C CA . PHE A 1 159 ? 12.215 6.140 -10.696 1.00 84.00 159 PHE A CA 1
ATOM 1266 C C . PHE A 1 159 ? 12.202 5.318 -11.987 1.00 84.00 159 PHE A C 1
ATOM 1268 O O . PHE A 1 159 ? 12.955 5.619 -12.914 1.00 84.00 159 PHE A O 1
ATOM 1275 N N . ARG A 1 160 ? 11.259 4.378 -12.111 1.00 82.75 160 ARG A N 1
ATOM 1276 C CA . ARG A 1 160 ? 11.061 3.580 -13.328 1.00 82.75 160 ARG A CA 1
ATOM 1277 C C . ARG A 1 160 ? 10.827 4.450 -14.563 1.00 82.75 160 ARG A C 1
ATOM 1279 O O . ARG A 1 160 ? 11.511 4.276 -15.568 1.00 82.75 160 ARG A O 1
ATOM 1286 N N . LYS A 1 161 ? 9.920 5.431 -14.478 1.00 87.81 161 LYS A N 1
ATOM 1287 C CA . LYS A 1 161 ? 9.651 6.363 -15.590 1.00 87.81 161 LYS A CA 1
ATOM 1288 C C . LYS A 1 161 ? 10.916 7.095 -16.043 1.00 87.81 161 LYS A C 1
ATOM 1290 O O . LYS A 1 161 ? 11.123 7.292 -17.238 1.00 87.81 161 LYS A O 1
ATOM 1295 N N . LYS A 1 162 ? 11.771 7.495 -15.096 1.00 87.69 162 LYS A N 1
ATOM 1296 C CA . LYS A 1 162 ? 13.044 8.163 -15.403 1.00 87.69 162 LYS A CA 1
ATOM 1297 C C . LYS A 1 162 ? 14.042 7.218 -16.075 1.00 87.69 162 LYS A C 1
ATOM 1299 O O . LYS A 1 162 ? 14.688 7.637 -17.032 1.00 87.69 162 LYS A O 1
ATOM 1304 N N . ILE A 1 163 ? 14.138 5.963 -15.630 1.00 84.69 163 ILE A N 1
ATOM 1305 C CA . ILE A 1 163 ? 14.981 4.944 -16.279 1.00 84.69 163 ILE A CA 1
ATOM 1306 C C . ILE A 1 163 ? 14.519 4.693 -17.715 1.00 84.69 163 ILE A C 1
ATOM 1308 O O . ILE A 1 163 ? 15.337 4.719 -18.633 1.00 84.69 163 ILE A O 1
ATOM 1312 N N . GLU A 1 164 ? 13.219 4.488 -17.930 1.00 85.88 164 GLU A N 1
ATOM 1313 C CA . GLU A 1 164 ? 12.657 4.247 -19.264 1.00 85.88 164 GLU A CA 1
ATOM 1314 C C . GLU A 1 164 ? 12.943 5.427 -20.206 1.00 85.88 164 GLU A C 1
ATOM 1316 O O . GLU A 1 164 ? 13.434 5.232 -21.319 1.00 85.88 164 GLU A O 1
ATOM 1321 N N . ALA A 1 165 ? 12.738 6.661 -19.736 1.00 89.25 165 ALA A N 1
ATOM 1322 C CA . ALA A 1 165 ? 13.071 7.863 -20.497 1.00 89.25 165 ALA A CA 1
ATOM 1323 C C . ALA A 1 165 ? 14.574 7.952 -20.828 1.00 89.25 165 ALA A C 1
ATOM 1325 O O . ALA A 1 165 ? 14.940 8.261 -21.965 1.00 89.25 165 ALA A O 1
ATOM 1326 N N . GLY A 1 166 ? 15.445 7.642 -19.862 1.00 88.94 166 GLY A N 1
ATOM 1327 C CA . GLY A 1 166 ? 16.894 7.587 -20.064 1.00 88.94 166 GLY A CA 1
ATOM 1328 C C . GLY A 1 166 ? 17.300 6.539 -21.103 1.00 88.94 166 GLY A C 1
ATOM 1329 O O . GLY A 1 166 ? 18.104 6.832 -21.987 1.00 88.94 166 GLY A O 1
ATOM 1330 N N . SER A 1 167 ? 16.688 5.353 -21.058 1.00 86.94 167 SER A N 1
ATOM 1331 C CA . SER A 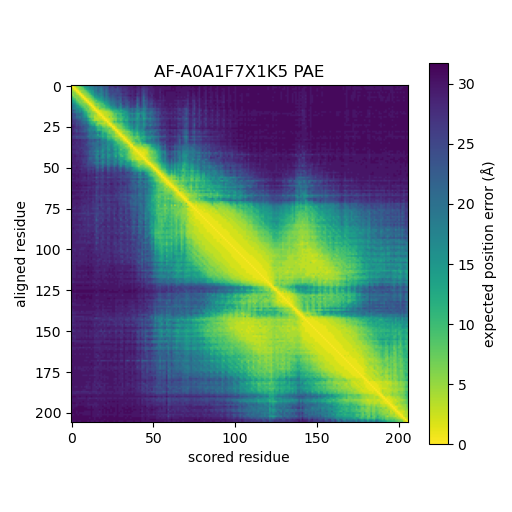1 167 ? 16.911 4.277 -22.031 1.00 86.94 167 SER A CA 1
ATOM 1332 C C . SER A 1 167 ? 16.513 4.698 -23.448 1.00 86.94 167 SER A C 1
ATOM 1334 O O . SER A 1 167 ? 17.306 4.556 -24.379 1.00 86.94 167 SER A O 1
ATOM 1336 N N . ILE A 1 168 ? 15.337 5.314 -23.618 1.00 91.94 168 ILE A N 1
ATOM 1337 C CA . ILE A 1 168 ? 14.879 5.840 -24.916 1.00 91.94 168 ILE A CA 1
ATOM 1338 C C . ILE A 1 168 ? 15.850 6.900 -25.447 1.00 91.94 168 ILE A C 1
ATOM 1340 O O . ILE A 1 168 ? 16.234 6.867 -26.621 1.00 91.94 168 ILE A O 1
ATOM 1344 N N . TRP A 1 169 ? 16.275 7.831 -24.591 1.00 94.12 169 TRP A N 1
ATOM 1345 C CA . TRP A 1 169 ? 17.208 8.886 -24.979 1.00 94.12 169 TRP A CA 1
ATOM 1346 C C . TRP A 1 169 ? 18.572 8.323 -25.400 1.00 94.12 169 TRP A C 1
ATOM 1348 O O . TRP A 1 169 ? 19.136 8.740 -26.418 1.00 94.12 169 TRP A O 1
ATOM 1358 N N . LEU A 1 170 ? 19.076 7.327 -24.672 1.00 92.25 170 LEU A N 1
ATOM 1359 C CA . LEU A 1 170 ? 20.327 6.640 -24.981 1.00 92.25 170 LEU A CA 1
ATOM 1360 C C . LEU A 1 170 ? 20.229 5.859 -26.297 1.00 92.25 170 LEU A C 1
ATOM 1362 O O . LEU A 1 170 ? 21.108 5.983 -27.148 1.00 92.25 170 LEU A O 1
ATOM 1366 N N . GLN A 1 171 ? 19.129 5.139 -26.532 1.00 92.75 171 GLN A N 1
ATOM 1367 C CA . GLN A 1 171 ? 18.877 4.455 -27.803 1.00 92.75 171 GLN A CA 1
ATOM 1368 C C . GLN A 1 171 ? 18.817 5.430 -28.985 1.00 92.75 171 GLN A C 1
ATOM 1370 O O . GLN A 1 171 ? 19.421 5.177 -30.030 1.00 92.75 171 GLN A O 1
ATOM 1375 N N . ALA A 1 172 ? 18.117 6.558 -28.839 1.00 93.06 172 ALA A N 1
ATOM 1376 C CA . ALA A 1 172 ? 18.037 7.579 -29.882 1.00 93.06 172 ALA A CA 1
ATOM 1377 C C . ALA A 1 172 ? 19.414 8.195 -30.180 1.00 93.06 172 ALA A C 1
ATOM 1379 O O . ALA A 1 172 ? 19.781 8.389 -31.344 1.00 93.06 172 ALA A O 1
ATOM 1380 N N . THR A 1 173 ? 20.199 8.451 -29.132 1.00 93.12 173 THR A N 1
ATOM 1381 C CA . THR A 1 173 ? 21.560 8.988 -29.241 1.00 93.12 173 THR A CA 1
ATOM 1382 C C . THR A 1 173 ? 22.498 7.996 -29.925 1.00 93.12 173 THR A C 1
ATOM 1384 O O . THR A 1 173 ? 23.199 8.374 -30.867 1.00 93.12 173 THR A O 1
ATOM 1387 N N . ASN A 1 174 ? 22.444 6.717 -29.547 1.00 91.88 174 ASN A N 1
ATOM 1388 C CA . ASN A 1 174 ? 23.230 5.655 -30.174 1.00 91.88 174 ASN A CA 1
ATOM 1389 C C . ASN A 1 174 ? 22.860 5.479 -31.651 1.00 91.88 174 ASN A C 1
ATOM 1391 O O . ASN A 1 174 ? 23.746 5.519 -32.501 1.00 91.88 174 ASN A O 1
ATOM 1395 N N . LYS A 1 175 ? 21.564 5.434 -31.996 1.00 91.19 175 LYS A N 1
ATOM 1396 C CA . LYS A 1 175 ? 21.108 5.390 -33.401 1.00 91.19 175 LYS A CA 1
ATOM 1397 C C . LYS A 1 175 ? 21.612 6.586 -34.212 1.00 91.19 175 LYS A C 1
ATOM 1399 O O . LYS A 1 175 ? 21.967 6.456 -35.386 1.00 91.19 175 LYS A O 1
ATOM 1404 N N . ARG A 1 176 ? 21.656 7.780 -33.612 1.00 90.25 176 ARG A N 1
ATOM 1405 C CA . ARG A 1 176 ? 22.211 8.976 -34.266 1.00 90.25 176 ARG A CA 1
ATOM 1406 C C . ARG A 1 176 ? 23.721 8.849 -34.479 1.00 90.25 176 ARG A C 1
ATOM 1408 O O . ARG A 1 176 ? 24.206 9.202 -35.557 1.00 90.25 176 ARG A O 1
ATOM 1415 N N . ALA A 1 177 ? 24.453 8.343 -33.488 1.00 90.62 177 ALA A N 1
ATOM 1416 C CA . ALA A 1 177 ? 25.889 8.092 -33.587 1.00 90.62 177 ALA A CA 1
ATOM 1417 C C . ALA A 1 177 ? 26.210 7.032 -34.656 1.00 90.62 177 ALA A C 1
ATOM 1419 O O . ALA A 1 177 ? 27.099 7.246 -35.478 1.00 90.62 177 ALA A O 1
ATOM 1420 N N . GLU A 1 178 ? 25.437 5.948 -34.730 1.00 87.69 178 GLU A N 1
ATOM 1421 C CA . GLU A 1 178 ? 25.558 4.911 -35.761 1.00 87.69 178 GLU A CA 1
ATOM 1422 C C . GLU A 1 178 ? 25.355 5.469 -37.169 1.00 87.69 178 GLU A C 1
ATOM 1424 O O . GLU A 1 178 ? 26.190 5.236 -38.044 1.00 87.69 178 GLU A O 1
ATOM 1429 N N . LYS A 1 179 ? 24.307 6.278 -37.388 1.00 85.88 179 LYS A N 1
ATOM 1430 C CA . LYS A 1 179 ? 24.093 6.968 -38.672 1.00 85.88 179 LYS A CA 1
ATOM 1431 C C . LYS A 1 179 ? 25.273 7.874 -39.022 1.00 85.88 179 LYS A C 1
ATOM 1433 O O . LYS A 1 179 ? 25.729 7.875 -40.163 1.00 85.88 179 LYS A O 1
ATOM 1438 N N . LYS A 1 180 ? 25.805 8.628 -38.055 1.00 86.62 180 LYS A N 1
ATOM 1439 C CA . LYS A 1 180 ? 26.994 9.469 -38.270 1.00 86.62 180 LYS A CA 1
ATOM 1440 C C . LYS A 1 180 ? 28.212 8.623 -38.658 1.00 86.62 180 LYS A C 1
ATOM 1442 O O . LYS A 1 180 ? 28.911 8.976 -39.606 1.00 86.62 180 LYS A O 1
ATOM 1447 N N . ASN A 1 181 ? 28.434 7.498 -37.982 1.00 85.88 181 ASN A N 1
ATOM 1448 C CA . ASN A 1 181 ? 29.520 6.563 -38.279 1.00 85.88 181 ASN A CA 1
ATOM 1449 C C . ASN A 1 181 ? 29.347 5.894 -39.651 1.00 85.88 181 ASN A C 1
ATOM 1451 O O . ASN A 1 181 ? 30.328 5.704 -40.369 1.00 85.88 181 ASN A O 1
ATOM 1455 N N . TYR A 1 182 ? 28.114 5.575 -40.050 1.00 85.00 182 TYR A N 1
ATOM 1456 C CA . TYR A 1 182 ? 27.787 5.086 -41.390 1.00 85.00 182 TYR A CA 1
ATOM 1457 C C . TYR A 1 182 ? 28.175 6.114 -42.462 1.00 85.00 182 TYR A C 1
ATOM 1459 O O . TYR A 1 182 ? 28.937 5.799 -43.373 1.00 85.00 182 TYR A O 1
ATOM 1467 N N . TRP A 1 183 ? 27.755 7.374 -42.307 1.00 86.12 183 TRP A N 1
ATOM 1468 C CA . TRP A 1 183 ? 28.104 8.439 -43.254 1.00 86.12 183 TRP A CA 1
ATOM 1469 C C . TRP A 1 183 ? 29.596 8.778 -43.262 1.00 86.12 183 TRP A C 1
ATOM 1471 O O . TRP A 1 183 ? 30.146 9.093 -44.315 1.00 86.12 183 TRP A O 1
ATOM 1481 N N . ALA A 1 184 ? 30.276 8.690 -42.119 1.00 87.06 184 ALA A N 1
ATOM 1482 C CA . ALA A 1 184 ? 31.724 8.861 -42.050 1.00 87.06 184 ALA A CA 1
ATOM 1483 C C . ALA A 1 184 ? 32.470 7.751 -42.814 1.00 87.06 184 ALA A C 1
ATOM 1485 O O . ALA A 1 184 ? 33.425 8.043 -43.532 1.00 87.06 184 ALA A O 1
ATOM 1486 N N . ARG A 1 185 ? 32.015 6.494 -42.710 1.00 84.31 185 ARG A N 1
ATOM 1487 C CA . ARG A 1 185 ? 32.557 5.363 -43.484 1.00 84.31 185 ARG A CA 1
ATOM 1488 C C . ARG A 1 185 ? 32.262 5.500 -44.977 1.00 84.31 185 ARG A C 1
ATOM 1490 O O . ARG A 1 185 ? 33.178 5.337 -45.779 1.00 84.31 185 ARG A O 1
ATOM 1497 N N . TYR A 1 186 ? 31.046 5.908 -45.345 1.00 85.75 186 TYR A N 1
ATOM 1498 C CA . TYR A 1 186 ? 30.700 6.216 -46.734 1.00 85.75 186 TYR A CA 1
ATOM 1499 C C . TYR A 1 186 ? 31.607 7.301 -47.329 1.00 85.75 186 TYR A C 1
ATOM 1501 O O . TYR A 1 186 ? 32.155 7.110 -48.408 1.00 85.75 186 TYR A O 1
ATOM 1509 N N . LYS A 1 187 ? 31.844 8.408 -46.612 1.00 87.62 187 LYS A N 1
ATOM 1510 C CA . LYS A 1 187 ? 32.752 9.472 -47.080 1.00 87.62 187 LYS A CA 1
ATOM 1511 C C . LYS A 1 187 ? 34.184 8.979 -47.322 1.00 87.62 187 LYS A C 1
ATOM 1513 O O . LYS A 1 187 ? 34.841 9.497 -48.215 1.00 87.62 187 LYS A O 1
ATOM 1518 N N . LYS A 1 188 ? 34.667 7.999 -46.548 1.00 87.69 188 LYS A N 1
ATOM 1519 C CA . LYS A 1 188 ? 36.018 7.426 -46.697 1.00 87.69 188 LYS A CA 1
ATOM 1520 C C . LYS A 1 188 ? 36.130 6.429 -47.853 1.00 87.69 188 LYS A C 1
ATOM 1522 O O . LYS A 1 188 ? 37.133 6.426 -48.553 1.00 87.69 188 LYS A O 1
ATOM 1527 N N . HIS A 1 189 ? 35.129 5.570 -48.030 1.00 85.31 189 HIS A N 1
ATOM 1528 C CA . HIS A 1 189 ? 35.196 4.429 -48.955 1.00 85.31 189 HIS A CA 1
ATOM 1529 C C . HIS A 1 189 ? 34.362 4.616 -50.240 1.00 85.31 189 HIS A C 1
ATOM 1531 O O . HIS A 1 189 ? 34.448 3.801 -51.160 1.00 85.31 189 HIS A O 1
ATOM 1537 N N . GLY A 1 190 ? 33.574 5.691 -50.327 1.00 84.56 190 GLY A N 1
ATOM 1538 C CA . GLY A 1 190 ? 32.785 6.070 -51.499 1.00 84.56 190 GLY A CA 1
ATOM 1539 C C . GLY A 1 190 ? 31.721 5.038 -51.887 1.00 84.56 190 GLY A C 1
ATOM 1540 O O . GLY A 1 190 ? 31.181 4.319 -51.047 1.00 84.56 190 GLY A O 1
ATOM 1541 N N . GLY A 1 191 ? 31.425 4.937 -53.187 1.00 82.31 191 GLY A N 1
ATOM 1542 C CA . GLY A 1 191 ? 30.398 4.029 -53.721 1.00 82.31 191 GLY A CA 1
ATOM 1543 C C . GLY A 1 191 ? 30.637 2.541 -53.428 1.00 82.31 191 GLY A C 1
ATOM 1544 O O . GLY A 1 191 ? 29.671 1.794 -53.298 1.00 82.31 191 GLY A O 1
ATOM 1545 N N . LYS A 1 192 ? 31.895 2.112 -53.225 1.00 82.38 192 LYS A N 1
ATOM 1546 C CA . LYS A 1 192 ? 32.235 0.721 -52.858 1.00 82.38 192 LYS A CA 1
ATOM 1547 C C . LYS A 1 192 ? 31.634 0.303 -51.513 1.00 82.38 192 LYS A C 1
ATOM 1549 O O . LYS A 1 192 ? 31.295 -0.858 -51.338 1.00 82.38 192 LYS A O 1
ATOM 1554 N N . PHE A 1 193 ? 31.467 1.247 -50.586 1.00 84.12 193 PHE A N 1
ATOM 1555 C CA . PHE A 1 193 ? 30.808 0.995 -49.304 1.00 84.12 193 PHE A CA 1
ATOM 1556 C C . PHE A 1 193 ? 29.306 0.742 -49.462 1.00 84.12 193 PHE A C 1
ATOM 1558 O O . PHE A 1 193 ? 28.761 -0.105 -48.774 1.00 84.12 193 PHE A O 1
ATOM 1565 N N . LEU A 1 194 ? 28.632 1.426 -50.393 1.00 81.19 194 LEU A N 1
ATOM 1566 C CA . LEU A 1 194 ? 27.198 1.211 -50.637 1.00 81.19 194 LEU A CA 1
ATOM 1567 C C . LEU A 1 194 ? 26.902 -0.126 -51.324 1.00 81.19 194 LEU A C 1
ATOM 1569 O O . LEU A 1 194 ? 25.800 -0.645 -51.186 1.00 81.19 194 LEU A O 1
ATOM 1573 N N . LEU A 1 195 ? 27.869 -0.643 -52.081 1.00 82.31 195 LEU A N 1
ATOM 1574 C CA . LEU A 1 195 ? 27.769 -1.898 -52.825 1.00 82.31 195 LEU A CA 1
ATOM 1575 C C . LEU A 1 195 ? 28.256 -3.107 -52.018 1.00 82.31 195 LEU A C 1
ATOM 1577 O O . LEU A 1 195 ? 28.268 -4.215 -52.551 1.00 82.31 195 LEU A O 1
ATOM 1581 N N . SER A 1 196 ? 28.687 -2.922 -50.764 1.00 82.19 196 SER A N 1
ATOM 1582 C CA . SER A 1 196 ? 29.088 -4.064 -49.950 1.00 82.19 196 SER A CA 1
ATOM 1583 C C . SER A 1 196 ? 27.869 -4.956 -49.657 1.00 82.19 196 SER A C 1
ATOM 1585 O O . SER A 1 196 ? 26.766 -4.434 -49.445 1.00 82.19 196 SER A O 1
ATOM 1587 N N . PRO A 1 197 ? 28.042 -6.291 -49.621 1.00 77.88 197 PRO A N 1
ATOM 1588 C CA . PRO A 1 197 ? 26.943 -7.230 -49.380 1.00 77.88 197 PRO A CA 1
ATOM 1589 C C . PRO A 1 197 ? 26.137 -6.915 -48.109 1.00 77.88 197 PRO A C 1
ATOM 1591 O O . PRO A 1 197 ? 24.909 -6.988 -48.121 1.00 77.88 197 PRO A O 1
ATOM 1594 N N . ASP A 1 198 ? 26.816 -6.461 -47.051 1.00 76.81 198 ASP A N 1
ATOM 1595 C CA . ASP A 1 198 ? 26.206 -6.126 -45.757 1.00 76.81 198 ASP A CA 1
ATOM 1596 C C . ASP A 1 198 ? 25.240 -4.926 -45.834 1.00 76.81 198 ASP A C 1
ATOM 1598 O O . ASP A 1 198 ? 24.215 -4.873 -45.148 1.00 76.81 198 ASP A O 1
ATOM 1602 N N . HIS A 1 199 ? 25.547 -3.934 -46.674 1.00 74.31 199 HIS A N 1
ATOM 1603 C CA . HIS A 1 199 ? 24.748 -2.709 -46.810 1.00 74.31 199 HIS A CA 1
ATOM 1604 C C . HIS A 1 199 ? 23.699 -2.800 -47.922 1.00 74.31 199 HIS A C 1
ATOM 1606 O O . HIS A 1 199 ? 22.669 -2.127 -47.863 1.00 74.31 199 HIS A O 1
ATOM 1612 N N . TYR A 1 200 ? 23.930 -3.657 -48.914 1.00 72.75 200 TYR A N 1
ATOM 1613 C CA . TYR A 1 200 ? 22.991 -3.903 -50.001 1.00 72.75 200 TYR A CA 1
ATOM 1614 C C . TYR A 1 200 ? 21.715 -4.613 -49.515 1.00 72.75 200 TYR A C 1
ATOM 1616 O O . TYR A 1 200 ? 20.605 -4.178 -49.826 1.00 72.75 200 TYR A O 1
ATOM 1624 N N . LEU A 1 201 ? 21.855 -5.650 -48.681 1.00 70.75 201 LEU A N 1
ATOM 1625 C CA . LEU A 1 201 ? 20.720 -6.426 -48.159 1.00 70.75 201 LEU A CA 1
ATOM 1626 C C . LEU A 1 201 ? 19.818 -5.605 -47.229 1.00 70.75 201 LEU A C 1
ATOM 1628 O O . LEU A 1 201 ? 18.597 -5.703 -47.294 1.00 70.75 201 LEU A O 1
ATOM 1632 N N . THR A 1 202 ? 20.409 -4.736 -46.409 1.00 72.00 202 THR A N 1
ATOM 1633 C CA . THR A 1 202 ? 19.667 -3.878 -45.472 1.00 72.00 202 THR A CA 1
ATOM 1634 C C . THR A 1 202 ? 18.894 -2.748 -46.158 1.00 72.00 202 THR A C 1
ATOM 1636 O O . THR A 1 202 ? 17.938 -2.237 -45.581 1.00 72.00 202 THR A O 1
ATOM 1639 N N . ARG A 1 203 ? 19.266 -2.363 -47.389 1.00 69.06 203 ARG A N 1
ATOM 1640 C CA . ARG A 1 203 ? 18.541 -1.361 -48.193 1.00 69.06 203 ARG A CA 1
ATOM 1641 C C . ARG A 1 203 ? 17.399 -1.934 -49.025 1.00 69.06 203 ARG A C 1
ATOM 1643 O O . ARG A 1 203 ? 16.453 -1.202 -49.287 1.00 69.06 203 ARG A O 1
ATOM 1650 N N . ASN A 1 204 ? 17.507 -3.189 -49.457 1.00 66.00 204 ASN A N 1
ATOM 1651 C CA . ASN A 1 204 ? 16.506 -3.828 -50.317 1.00 66.00 204 ASN A CA 1
ATOM 1652 C C . ASN A 1 204 ? 15.400 -4.551 -49.532 1.00 66.00 204 ASN A C 1
ATOM 1654 O O . ASN A 1 204 ? 14.423 -4.978 -50.133 1.00 66.00 204 ASN A O 1
ATOM 1658 N N . ALA A 1 205 ? 15.550 -4.700 -48.214 1.00 60.25 205 ALA A N 1
ATOM 1659 C CA . ALA A 1 205 ? 14.568 -5.335 -47.332 1.00 60.25 205 ALA A CA 1
ATOM 1660 C C . ALA A 1 205 ? 13.509 -4.356 -46.771 1.00 60.25 205 ALA A C 1
ATOM 1662 O O . ALA A 1 205 ? 12.961 -4.603 -45.697 1.00 60.25 205 ALA A O 1
ATOM 1663 N N . GLY A 1 206 ? 13.273 -3.230 -47.455 1.00 49.75 206 GLY A N 1
ATOM 1664 C CA . GLY A 1 206 ? 12.286 -2.206 -47.089 1.00 49.75 206 GLY A CA 1
ATOM 1665 C C . GLY A 1 206 ? 11.050 -2.252 -47.969 1.00 49.75 206 GLY A C 1
ATOM 1666 O O . GLY A 1 206 ? 11.223 -2.480 -49.187 1.00 49.75 206 GLY A O 1
#

Foldseek 3Di:
DDDDDDDDDPPDDDDPVVVVVVVVPPPPVPPPVVVPDPVVVVCVVVPPPPQPPQDDDDDPPDDDDPVCRSVCVVVVVVVVVVVVVVVVVVVVVVVVVVVVVQVVLVVLLLVLLVLQQVLLVVPVPSNPVSPVVSVPDDPGDDPVSSVVSVVVSVVSVVVVVVVVVVVVVVVVVVVVVVVVVLVVVCVVPPPVSCPDPVNVVVVVVD

Sequence (206 aa):
MDKVTKRQKNIVRQNVIESLKDIGGGTISGLKSDVLRPGDFMEQLFGPPKMEKYSGEINPGEALEINDVFSGQREEKQKVQKQLALERKLRAEESARFEKKSNELKLQLHAIMEEVQKLAETTQDLGQELQIASMQAPVEPGLYHVIFFEKLLEFLKSFRKKIEAGSIWLQATNKRAEKKNYWARYKKHGGKFLLSPDHYLTRNAG

InterPro domains:
  IPR043719 Domain of unknown function DUF5660 [PF18904] (101-206)